Protein AF-A0A1H0DXJ5-F1 (afdb_monomer)

Secondary structure (DSSP, 8-state):
--GGGGEE--SSSS---EE-HHHHHHTTT-PPTT--HHHHHHHHHHHHHHHHHHTTTT-SS----TTTHHHHHHHHHHHHHHTTPPPP--S-SBSSSTTBHHHHHHHTT-TT-HHHHHHHHHHHHHHHHHHHHHHHHHHHHHHHHS---S----EEE---SSPPEEEEEETTTTEEEEEE-GGGSEEE-SPPPTTB-BHHHHHHHHHHHH-TT--HHHHHHHHHHHHHHT--SHHHHHHHHHHHGGGGSTTGGGSBPEEEEEEPP--GGGGS-S---S----SEEEEEE-B--------------------------------------PPPP----

Solvent-accessible surface area (backbone atoms only — not comparable to full-atom values): 20696 Å² total; per-residue (Å²): 94,63,72,68,76,50,35,51,80,70,86,74,90,87,73,76,70,41,66,38,60,69,59,46,60,48,36,49,80,43,57,59,92,97,51,46,51,65,35,50,37,53,31,47,51,50,51,54,50,49,38,62,55,39,58,90,75,71,73,69,84,65,63,68,51,61,78,48,38,47,49,52,54,48,21,42,38,40,29,28,50,74,69,74,42,80,60,71,79,70,94,42,54,26,52,60,62,97,49,3,43,62,46,52,36,55,77,64,78,26,77,90,35,71,64,53,50,42,53,53,51,42,68,46,45,40,70,52,51,54,54,50,50,53,51,50,50,53,51,51,49,54,62,63,70,51,61,84,88,67,83,77,64,71,46,44,25,27,32,47,78,61,80,59,42,72,44,75,77,32,79,90,75,68,39,71,44,62,81,39,51,56,87,33,37,43,78,49,60,75,80,74,51,92,65,30,43,26,34,48,56,53,21,51,52,40,16,70,77,78,37,72,90,55,55,72,66,59,20,37,51,53,47,50,56,54,47,59,61,28,54,91,45,72,68,55,47,51,51,51,54,61,56,54,55,47,45,76,43,92,71,21,39,71,37,57,28,80,40,48,40,31,51,53,88,79,73,80,81,75,76,82,60,101,78,72,93,82,84,83,86,68,61,57,40,71,65,46,70,44,57,54,80,69,76,81,76,76,79,84,80,79,80,82,83,86,79,84,87,89,85,85,86,89,82,90,81,93,78,82,84,81,79,84,76,83,81,82,84,76,88,75,85,80,86,82,135

pLDDT: mean 71.71, std 23.19, range [21.98, 97.44]

Sequence (337 aa):
MELTAFFSSGDGWAQPWVLDIELVESLRFGPPAGHTDLDVAIALTRLLHHDFVSYGTDDQGRHLDDESVPLVIKAHRAVLERLALKPPVWPFRTFDGPRGFGSYWRANDMSGSWKARRDCIEQILGPTRDALEDLQELEYERRFTKGPSGSFKNLIFAADGVKPEIVLRDAVNNEVEIVRHADTCLVFTDPLPPHGLTWRQMAAWWQKNHQPGADEKTAAEGLYRRLYRSLDSKPEQLLMITYCARYAEEGGFDLPALIPQVYLHYDPYTRKSGKQSGALYRQRMDFLLLARTAPASSSRSTEYSTTAGPTRPTSKGASRIPRFRGCTRRWSPRTVG

Mean predicted aligned error: 18.75 Å

Structure (mmCIF, N/CA/C/O backbone):
data_AF-A0A1H0DXJ5-F1
#
_entry.id   AF-A0A1H0DXJ5-F1
#
loop_
_atom_site.group_PDB
_atom_site.id
_atom_site.type_symbol
_atom_site.label_atom_id
_atom_site.label_alt_id
_atom_site.label_comp_id
_atom_site.label_asym_id
_atom_site.label_entity_id
_atom_site.label_seq_id
_atom_site.pdbx_PDB_ins_code
_atom_site.Cartn_x
_atom_site.Cartn_y
_atom_site.Cartn_z
_atom_site.occupancy
_atom_site.B_iso_or_equiv
_atom_site.auth_seq_id
_atom_site.auth_comp_id
_atom_site.auth_asym_id
_atom_site.auth_atom_id
_atom_site.pdbx_PDB_model_num
ATOM 1 N N . MET A 1 1 ? 0.612 -5.128 -11.772 1.00 52.53 1 MET A N 1
ATOM 2 C CA . MET A 1 1 ? 0.884 -6.159 -12.801 1.00 52.53 1 MET A CA 1
ATOM 3 C C . MET A 1 1 ? 2.299 -6.682 -12.580 1.00 52.53 1 MET A C 1
ATOM 5 O O . MET A 1 1 ? 3.194 -5.864 -12.400 1.00 52.53 1 MET A O 1
ATOM 9 N N . GLU A 1 2 ? 2.498 -8.000 -12.500 1.00 61.72 2 GLU A N 1
ATOM 10 C CA . GLU A 1 2 ? 3.844 -8.593 -12.369 1.00 61.72 2 GLU A CA 1
ATOM 11 C C . GLU A 1 2 ? 4.578 -8.553 -13.714 1.00 61.72 2 GLU A C 1
ATOM 13 O O . GLU A 1 2 ? 3.939 -8.662 -14.758 1.00 61.72 2 GLU A O 1
ATOM 18 N N . LEU A 1 3 ? 5.911 -8.424 -13.704 1.00 58.00 3 LEU A N 1
ATOM 19 C CA . LEU A 1 3 ? 6.719 -8.357 -14.936 1.00 58.00 3 LEU A CA 1
ATOM 20 C C . LEU A 1 3 ? 6.498 -9.574 -15.843 1.00 58.00 3 LEU A C 1
ATOM 22 O O . LEU A 1 3 ? 6.435 -9.428 -17.058 1.00 58.00 3 LEU A O 1
ATOM 26 N N . THR A 1 4 ? 6.299 -10.752 -15.250 1.00 62.59 4 THR A N 1
ATOM 27 C CA . THR A 1 4 ? 6.038 -12.013 -15.959 1.00 62.59 4 THR A CA 1
ATOM 28 C C . THR A 1 4 ? 4.752 -11.999 -16.784 1.00 62.59 4 THR A C 1
ATOM 30 O O . THR A 1 4 ? 4.611 -12.821 -17.680 1.00 62.59 4 THR A O 1
ATOM 33 N N . ALA A 1 5 ? 3.828 -11.067 -16.524 1.00 65.44 5 ALA A N 1
ATOM 34 C CA . ALA A 1 5 ? 2.571 -10.959 -17.257 1.00 65.44 5 ALA A CA 1
ATOM 35 C C . ALA A 1 5 ? 2.738 -10.407 -18.683 1.00 65.44 5 ALA A C 1
ATOM 37 O O . ALA A 1 5 ? 1.817 -10.548 -19.479 1.00 65.44 5 ALA A O 1
ATOM 38 N N . PHE A 1 6 ? 3.881 -9.793 -19.015 1.00 63.09 6 PHE A N 1
ATOM 39 C CA . PHE A 1 6 ? 4.192 -9.371 -20.388 1.00 63.09 6 PHE A CA 1
ATOM 40 C C . PHE A 1 6 ? 4.785 -10.482 -21.250 1.00 63.09 6 PHE A C 1
ATOM 42 O O . PHE A 1 6 ? 5.102 -10.238 -22.408 1.00 63.09 6 PHE A O 1
ATOM 49 N N . PHE A 1 7 ? 4.981 -11.675 -20.693 1.00 68.81 7 PHE A N 1
ATOM 50 C CA . PHE A 1 7 ? 5.704 -12.745 -21.357 1.00 68.81 7 PHE A CA 1
ATOM 51 C C . PHE A 1 7 ? 4.821 -13.978 -21.477 1.00 68.81 7 PHE A C 1
ATOM 53 O O . PHE A 1 7 ? 4.214 -14.423 -20.501 1.00 68.81 7 PHE A O 1
ATOM 60 N N . SER A 1 8 ? 4.783 -14.569 -22.666 1.00 62.44 8 SER A N 1
ATOM 61 C CA . SER A 1 8 ? 4.151 -15.870 -22.847 1.00 62.44 8 SER A CA 1
ATOM 62 C C . SER A 1 8 ? 5.103 -16.948 -22.325 1.00 62.44 8 SER A C 1
ATOM 64 O O . SER A 1 8 ? 6.253 -17.043 -22.759 1.00 62.44 8 SER A O 1
ATOM 66 N N . SER A 1 9 ? 4.645 -17.784 -21.387 1.00 51.44 9 SER A N 1
ATOM 67 C CA . SER A 1 9 ? 5.387 -18.995 -21.036 1.00 51.44 9 SER A CA 1
ATOM 68 C C . SER A 1 9 ? 5.225 -19.989 -22.181 1.00 51.44 9 SER A C 1
ATOM 70 O O . SER A 1 9 ? 4.179 -20.627 -22.282 1.00 51.44 9 SER A O 1
ATOM 72 N N . GLY A 1 10 ? 6.236 -20.113 -23.040 1.00 44.66 10 GLY A N 1
ATOM 73 C CA . GLY A 1 10 ? 6.318 -21.254 -23.947 1.00 44.66 10 GLY A CA 1
ATOM 74 C C . GLY A 1 10 ? 6.243 -22.542 -23.127 1.00 44.66 10 GLY A C 1
ATOM 75 O O . GLY A 1 10 ? 6.883 -22.654 -22.077 1.00 44.66 10 GLY A O 1
ATOM 76 N N . ASP A 1 11 ? 5.400 -23.472 -23.556 1.00 42.38 11 ASP A N 1
ATOM 77 C CA . ASP A 1 11 ? 5.072 -24.691 -22.826 1.00 42.38 11 ASP A CA 1
ATOM 78 C C . ASP A 1 11 ? 6.339 -25.451 -22.391 1.00 42.38 11 ASP A C 1
ATOM 80 O O . ASP A 1 11 ? 7.039 -26.036 -23.208 1.00 42.38 11 ASP A O 1
ATOM 84 N N . GLY A 1 12 ? 6.610 -25.468 -21.083 1.00 42.31 12 GLY A N 1
ATOM 85 C CA . GLY A 1 12 ? 7.484 -26.442 -20.427 1.00 42.31 12 GLY A CA 1
ATOM 86 C C . GLY A 1 12 ? 8.992 -26.328 -20.692 1.00 42.31 12 GLY A C 1
ATOM 87 O O . GLY A 1 12 ? 9.501 -26.767 -21.711 1.00 42.31 12 GLY A O 1
ATOM 88 N N . TRP A 1 13 ? 9.714 -25.903 -19.651 1.00 42.97 13 TRP A N 1
ATOM 89 C CA . TRP A 1 13 ? 11.122 -26.230 -19.383 1.00 42.97 13 TRP A CA 1
ATOM 90 C C . TRP A 1 13 ? 12.131 -25.878 -20.499 1.00 42.97 13 TRP A C 1
ATOM 92 O O . TRP A 1 13 ? 12.472 -26.708 -21.334 1.00 42.97 13 TRP A O 1
ATOM 102 N N . ALA A 1 14 ? 12.708 -24.672 -20.372 1.00 42.59 14 ALA A N 1
ATOM 103 C CA . ALA A 1 14 ? 13.957 -24.191 -20.993 1.00 42.59 14 ALA A CA 1
ATOM 104 C C . ALA A 1 14 ? 13.878 -23.269 -22.229 1.00 42.59 14 ALA A C 1
ATOM 106 O O . ALA A 1 14 ? 14.912 -23.039 -22.852 1.00 42.59 14 ALA A O 1
ATOM 107 N N . GLN A 1 15 ? 12.728 -22.666 -22.547 1.00 45.97 15 GLN A N 1
ATOM 108 C CA . GLN A 1 15 ? 12.688 -21.563 -23.524 1.00 45.97 15 GLN A CA 1
ATOM 109 C C . GLN A 1 15 ? 12.798 -20.188 -22.830 1.00 45.97 15 GLN A C 1
ATOM 111 O O . GLN A 1 15 ? 12.250 -20.027 -21.734 1.00 45.97 15 GLN A O 1
ATOM 116 N N . PRO A 1 16 ? 13.521 -19.213 -23.419 1.00 54.41 16 PRO A N 1
ATOM 117 C CA . PRO A 1 16 ? 13.629 -17.857 -22.884 1.00 54.41 16 PRO A CA 1
ATOM 118 C C . PRO A 1 16 ? 12.255 -17.173 -22.850 1.00 54.41 16 PRO A C 1
ATOM 120 O O . PRO A 1 16 ? 11.380 -17.480 -23.656 1.00 54.41 16 PRO A O 1
ATOM 123 N N . TRP A 1 17 ? 12.060 -16.259 -21.899 1.00 61.22 17 TRP A N 1
ATOM 124 C CA . TRP A 1 17 ? 10.847 -15.449 -21.792 1.00 61.22 17 TRP A CA 1
ATOM 125 C C . TRP A 1 17 ? 10.635 -14.671 -23.098 1.00 61.22 17 TRP A C 1
ATOM 127 O O . TRP A 1 17 ? 11.455 -13.823 -23.439 1.00 61.22 17 TRP A O 1
ATOM 137 N N . VAL A 1 18 ? 9.560 -14.969 -23.833 1.00 70.75 18 VAL A N 1
ATOM 138 C CA . VAL A 1 18 ? 9.222 -14.268 -25.081 1.00 70.75 18 VAL A CA 1
ATOM 139 C C . VAL A 1 18 ? 8.202 -13.186 -24.768 1.00 70.75 18 VAL A C 1
ATOM 141 O O . VAL A 1 18 ? 7.170 -13.470 -24.157 1.00 70.75 18 VAL A O 1
ATOM 144 N N . LEU A 1 19 ? 8.506 -11.946 -25.155 1.00 80.81 19 LEU A N 1
ATOM 145 C CA . LEU A 1 19 ? 7.601 -10.816 -24.973 1.00 80.81 19 LEU A CA 1
ATOM 146 C C . LEU A 1 19 ? 6.320 -11.035 -25.787 1.00 80.81 19 LEU A C 1
ATOM 148 O O . LEU A 1 19 ? 6.374 -11.293 -26.988 1.00 80.81 19 LEU A O 1
ATOM 152 N N . ASP A 1 20 ? 5.173 -10.881 -25.138 1.00 84.50 20 ASP A N 1
ATOM 153 C CA . ASP A 1 20 ? 3.869 -10.876 -25.786 1.00 84.50 20 ASP A CA 1
ATOM 154 C C . ASP A 1 20 ? 3.677 -9.535 -26.513 1.00 84.50 20 ASP A C 1
ATOM 156 O O . ASP A 1 20 ? 3.289 -8.516 -25.931 1.00 84.50 20 ASP A O 1
ATOM 160 N N . ILE A 1 21 ? 4.037 -9.525 -27.798 1.00 87.12 21 ILE A N 1
ATOM 161 C CA . ILE A 1 21 ? 3.978 -8.332 -28.647 1.00 87.12 21 ILE A CA 1
ATOM 162 C C . ILE A 1 21 ? 2.537 -7.833 -28.779 1.00 87.12 21 ILE A C 1
ATOM 164 O O . ILE A 1 21 ? 2.309 -6.626 -28.687 1.00 87.12 21 ILE A O 1
ATOM 168 N N . GLU A 1 22 ? 1.570 -8.738 -28.951 1.00 86.94 22 GLU A N 1
ATOM 169 C CA . GLU A 1 22 ? 0.159 -8.376 -29.113 1.00 86.94 22 GLU A CA 1
ATOM 170 C C . GLU A 1 22 ? -0.364 -7.659 -27.869 1.00 86.94 22 GLU A C 1
ATOM 172 O O . GLU A 1 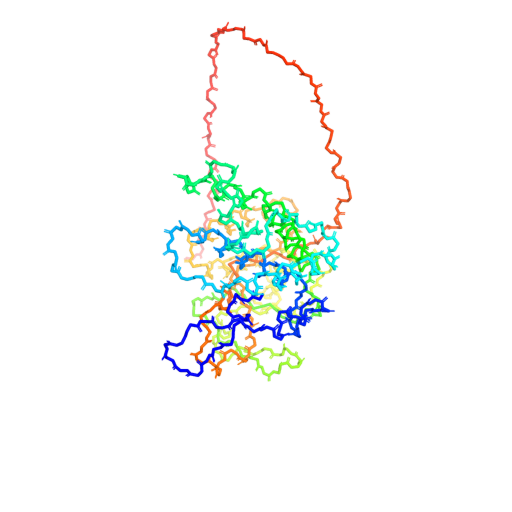22 ? -0.987 -6.597 -27.977 1.00 86.94 22 GLU A O 1
ATOM 177 N N . LEU A 1 23 ? -0.037 -8.183 -26.683 1.00 87.62 23 LEU A N 1
ATOM 178 C CA . LEU A 1 23 ? -0.348 -7.530 -25.420 1.00 87.62 23 LEU A CA 1
ATOM 179 C C . LEU A 1 23 ? 0.312 -6.151 -25.341 1.00 87.62 23 LEU A C 1
ATOM 181 O O . LEU A 1 23 ? -0.376 -5.166 -25.090 1.00 87.62 23 LEU A O 1
ATOM 185 N N . VAL A 1 24 ? 1.624 -6.036 -25.576 1.00 90.31 24 VAL A N 1
ATOM 186 C CA . VAL A 1 24 ? 2.336 -4.745 -25.487 1.00 90.31 24 VAL A CA 1
ATOM 187 C C . VAL A 1 24 ? 1.750 -3.705 -26.444 1.00 90.31 24 VAL A C 1
ATOM 189 O O . VAL A 1 24 ? 1.602 -2.535 -26.076 1.00 90.31 24 VAL A O 1
ATOM 192 N N . G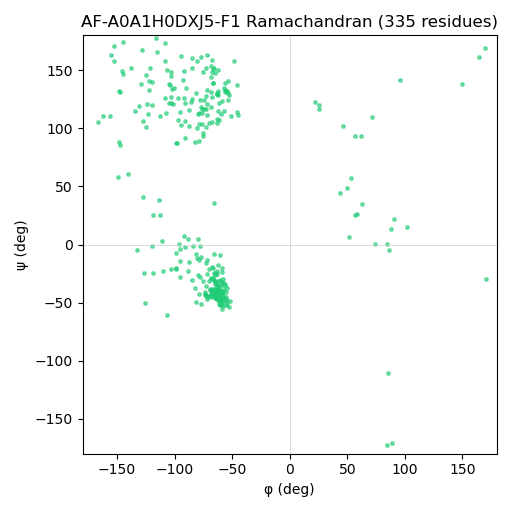LU A 1 25 ? 1.374 -4.107 -27.655 1.00 90.62 25 GLU A N 1
ATOM 193 C CA . GLU A 1 25 ? 0.704 -3.219 -28.598 1.00 90.62 25 GLU A CA 1
ATOM 194 C C . GLU A 1 25 ? -0.700 -2.823 -28.128 1.00 90.62 25 GLU A C 1
ATOM 196 O O . GLU A 1 25 ? -1.070 -1.650 -28.259 1.00 90.62 25 GLU A O 1
ATOM 201 N N . SER A 1 26 ? -1.454 -3.738 -27.510 1.00 91.62 26 SER A N 1
ATOM 202 C CA . SER A 1 26 ? -2.786 -3.441 -26.975 1.00 91.62 26 SER A CA 1
ATOM 203 C C . SER A 1 26 ? -2.746 -2.424 -25.828 1.00 91.62 26 SER A C 1
ATOM 205 O O . SER A 1 26 ? -3.647 -1.588 -25.723 1.00 91.62 26 SER A O 1
ATOM 207 N N . LEU A 1 27 ? -1.678 -2.409 -25.013 1.00 93.06 27 LEU A N 1
ATOM 208 C CA . LEU A 1 27 ? -1.492 -1.448 -23.906 1.00 93.06 27 LEU A CA 1
ATOM 209 C C . LEU A 1 27 ? -1.500 0.015 -24.362 1.00 93.06 27 LEU A C 1
ATOM 211 O O . LEU A 1 27 ? -1.739 0.929 -23.566 1.00 93.06 27 LEU A O 1
ATOM 215 N N . ARG A 1 28 ? -1.250 0.271 -25.649 1.00 91.94 28 ARG A N 1
ATOM 216 C CA . ARG A 1 28 ? -1.334 1.618 -26.229 1.00 91.94 28 ARG A CA 1
ATOM 217 C C . ARG A 1 28 ? -2.758 2.166 -26.223 1.00 91.94 28 ARG A C 1
ATOM 219 O O . ARG A 1 28 ? -2.922 3.382 -26.199 1.00 91.94 28 ARG A O 1
ATOM 226 N N . PHE A 1 29 ? -3.759 1.291 -26.205 1.00 92.19 29 PHE A N 1
ATOM 227 C CA . PHE A 1 29 ? -5.173 1.653 -26.282 1.00 92.19 29 PHE A CA 1
ATOM 228 C C . PHE A 1 29 ? -5.893 1.572 -24.933 1.00 92.19 29 PHE A C 1
ATOM 230 O O . PHE A 1 29 ? -6.904 2.242 -24.748 1.00 92.19 29 PHE A O 1
ATOM 237 N N . GLY A 1 30 ? -5.360 0.814 -23.975 1.00 88.81 30 GLY A N 1
ATOM 238 C CA . GLY A 1 30 ? -5.895 0.747 -22.619 1.00 88.81 30 GLY A CA 1
ATOM 239 C C . GLY A 1 30 ? -5.257 -0.372 -21.798 1.00 88.81 30 GLY A C 1
ATOM 240 O O . GLY A 1 30 ? -4.529 -1.198 -22.354 1.00 88.81 30 GLY A O 1
ATOM 241 N N . PRO A 1 31 ? -5.497 -0.405 -20.479 1.00 88.06 31 PRO A N 1
ATOM 242 C CA . PRO A 1 31 ? -5.006 -1.480 -19.634 1.00 88.06 31 PRO A CA 1
ATOM 243 C C . PRO A 1 31 ? -5.803 -2.777 -19.877 1.00 88.06 31 PRO A C 1
ATOM 245 O O . PRO A 1 31 ? -6.984 -2.724 -20.238 1.00 88.06 31 PRO A O 1
ATOM 248 N N . PRO A 1 32 ? -5.188 -3.953 -19.665 1.00 85.06 32 PRO A N 1
ATOM 249 C CA . PRO A 1 32 ? -5.893 -5.224 -19.740 1.00 85.06 32 PRO A CA 1
ATOM 250 C C . PRO A 1 32 ? -6.911 -5.348 -18.597 1.00 85.06 32 PRO A C 1
ATOM 252 O O . PRO A 1 32 ? -6.802 -4.689 -17.559 1.00 85.06 32 PRO A O 1
ATOM 255 N N . ALA A 1 33 ? -7.909 -6.215 -18.778 1.00 80.25 33 ALA A N 1
ATOM 256 C CA . ALA A 1 33 ? -8.956 -6.423 -17.782 1.00 80.25 33 ALA A CA 1
ATOM 257 C C . ALA A 1 33 ? -8.364 -6.806 -16.412 1.00 80.25 33 ALA A C 1
ATOM 259 O O . ALA A 1 33 ? -7.516 -7.689 -16.314 1.00 80.25 33 ALA A O 1
ATOM 260 N N . GLY A 1 34 ? -8.827 -6.138 -15.352 1.00 80.31 34 GLY A N 1
ATOM 261 C CA . GLY A 1 34 ? -8.342 -6.362 -13.985 1.00 80.31 34 GLY A CA 1
ATOM 262 C C . GLY A 1 34 ? -7.074 -5.588 -13.607 1.00 80.31 34 GLY A C 1
ATOM 263 O O . GLY A 1 34 ? -6.633 -5.702 -12.465 1.00 80.31 34 GLY A O 1
ATOM 264 N N . HIS A 1 35 ? -6.520 -4.773 -14.509 1.00 82.88 35 HIS A N 1
ATOM 265 C CA . HIS A 1 35 ? -5.375 -3.905 -14.237 1.00 82.88 35 HIS A CA 1
ATOM 266 C C . HIS A 1 35 ? -5.699 -2.433 -14.489 1.00 82.88 35 HIS A C 1
ATOM 268 O O . HIS A 1 35 ? -6.553 -2.094 -15.308 1.00 82.88 35 HIS A O 1
ATOM 274 N N . THR A 1 36 ? -5.011 -1.547 -13.770 1.00 88.00 36 THR A N 1
ATOM 275 C CA . THR A 1 36 ? -5.094 -0.097 -13.990 1.00 88.00 36 THR A CA 1
ATOM 276 C C . THR A 1 36 ? -3.973 0.383 -14.911 1.00 88.00 36 THR A C 1
ATOM 278 O O . THR A 1 36 ? -2.950 -0.283 -15.076 1.00 88.00 36 THR A O 1
ATOM 281 N N . ASP A 1 37 ? -4.124 1.579 -15.484 1.00 89.25 37 ASP A N 1
ATOM 282 C CA . ASP A 1 37 ? -3.021 2.236 -16.195 1.00 89.25 37 ASP A CA 1
ATOM 283 C C . ASP A 1 37 ? -1.795 2.440 -15.288 1.00 89.25 37 ASP A C 1
ATOM 285 O O . ASP A 1 37 ? -0.664 2.320 -15.753 1.00 89.25 37 ASP A O 1
ATOM 289 N N . LEU A 1 38 ? -2.000 2.667 -13.984 1.00 88.62 38 LEU A N 1
ATOM 290 C CA . LEU A 1 38 ? -0.918 2.786 -13.004 1.00 88.62 38 LEU A CA 1
ATOM 291 C C . LEU A 1 38 ? -0.138 1.471 -12.856 1.00 88.62 38 LEU A C 1
ATOM 293 O O . LEU A 1 38 ? 1.092 1.475 -12.919 1.00 88.62 38 LEU A O 1
ATOM 297 N N . ASP A 1 39 ? -0.841 0.341 -12.733 1.00 85.25 39 ASP A N 1
ATOM 298 C CA . ASP A 1 39 ? -0.222 -0.988 -12.662 1.00 85.25 39 ASP A CA 1
ATOM 299 C C . ASP A 1 39 ? 0.645 -1.281 -13.890 1.00 85.25 39 ASP A C 1
ATOM 301 O O . ASP A 1 39 ? 1.747 -1.823 -13.769 1.00 85.25 39 ASP A O 1
ATOM 305 N N . VAL A 1 40 ? 0.127 -0.937 -15.071 1.00 90.81 40 VAL A N 1
ATOM 306 C CA . VAL A 1 40 ? 0.808 -1.131 -16.353 1.00 90.81 40 VAL A CA 1
ATOM 307 C C . VAL A 1 40 ? 2.021 -0.205 -16.462 1.00 90.81 40 VAL A C 1
ATOM 309 O O . VAL A 1 40 ? 3.101 -0.655 -16.843 1.00 90.81 40 VAL A O 1
ATOM 312 N N . ALA A 1 41 ? 1.884 1.072 -16.091 1.00 92.75 41 ALA A N 1
ATOM 313 C CA . ALA A 1 41 ? 2.970 2.047 -16.146 1.00 92.75 41 ALA A CA 1
ATOM 314 C C . ALA A 1 41 ? 4.144 1.652 -15.244 1.00 92.75 41 ALA A C 1
ATOM 316 O O . ALA A 1 41 ? 5.296 1.717 -15.679 1.00 92.75 41 ALA A O 1
ATOM 317 N N . ILE A 1 42 ? 3.869 1.196 -14.017 1.00 85.50 42 ILE A N 1
ATOM 318 C CA . ILE A 1 42 ? 4.894 0.705 -13.086 1.00 85.50 42 ILE A CA 1
ATOM 319 C C . ILE A 1 42 ? 5.629 -0.492 -13.691 1.00 85.50 42 ILE A C 1
ATOM 321 O O . ILE A 1 42 ? 6.861 -0.532 -13.686 1.00 85.50 42 ILE A O 1
ATOM 325 N N . ALA A 1 43 ? 4.890 -1.454 -14.244 1.00 86.38 43 ALA A N 1
ATOM 326 C CA . ALA A 1 43 ? 5.474 -2.668 -14.797 1.00 86.38 43 ALA A CA 1
ATOM 327 C C . ALA A 1 43 ? 6.341 -2.377 -16.040 1.00 86.38 43 ALA A C 1
ATOM 329 O O . ALA A 1 43 ? 7.479 -2.841 -16.110 1.00 86.38 43 ALA A O 1
ATOM 330 N N . LEU A 1 44 ? 5.872 -1.535 -16.968 1.00 92.88 44 LEU A N 1
ATOM 331 C CA . LEU A 1 44 ? 6.650 -1.110 -18.141 1.00 92.88 44 LEU A CA 1
ATOM 332 C C . LEU A 1 44 ? 7.887 -0.281 -17.754 1.00 92.88 44 LEU A C 1
ATOM 334 O O . LEU A 1 44 ? 8.952 -0.450 -18.346 1.00 92.88 44 LEU A O 1
ATOM 338 N N . THR A 1 45 ? 7.773 0.587 -16.741 1.00 92.31 45 THR A N 1
ATOM 339 C CA . THR A 1 45 ? 8.906 1.379 -16.226 1.00 92.31 45 THR A CA 1
ATOM 340 C C . THR A 1 45 ? 9.991 0.472 -15.653 1.00 92.31 45 THR A C 1
ATOM 342 O O . THR A 1 45 ? 11.170 0.669 -15.939 1.00 92.31 45 THR A O 1
ATOM 345 N N . ARG A 1 46 ? 9.600 -0.550 -14.879 1.00 88.06 46 ARG A N 1
ATOM 346 C CA . ARG A 1 46 ? 10.523 -1.544 -14.313 1.00 88.06 46 ARG A CA 1
ATOM 347 C C . ARG A 1 46 ? 11.197 -2.384 -15.390 1.00 88.06 46 ARG A C 1
ATOM 349 O O . ARG A 1 46 ? 12.395 -2.609 -15.285 1.00 88.06 46 ARG A O 1
ATOM 356 N N . LEU A 1 47 ? 10.451 -2.803 -16.412 1.00 89.31 47 LEU A N 1
ATOM 357 C CA . LEU A 1 47 ? 10.985 -3.579 -17.531 1.00 89.31 47 LEU A CA 1
ATOM 358 C C . LEU A 1 47 ? 12.063 -2.794 -18.290 1.00 89.31 47 LEU A C 1
ATOM 360 O O . LEU A 1 47 ? 13.180 -3.274 -18.447 1.00 89.31 47 LEU A O 1
ATOM 364 N N . LEU A 1 48 ? 11.754 -1.555 -18.689 1.00 91.62 48 LEU A N 1
ATOM 365 C CA . LEU A 1 48 ? 12.710 -0.684 -19.379 1.00 91.62 48 LEU A CA 1
ATOM 366 C C . LEU A 1 48 ? 13.935 -0.386 -18.507 1.00 91.62 48 LEU A C 1
ATOM 368 O O . LEU A 1 48 ? 15.060 -0.431 -18.996 1.00 91.62 48 LEU A O 1
ATOM 372 N N . HIS A 1 49 ? 13.730 -0.089 -17.221 1.00 89.75 49 HIS A N 1
ATOM 373 C CA . HIS A 1 49 ? 14.830 0.163 -16.290 1.00 89.75 49 HIS A CA 1
ATOM 374 C C . HIS A 1 49 ? 15.751 -1.048 -16.165 1.00 89.75 49 HIS A C 1
ATOM 376 O O . HIS A 1 49 ? 16.956 -0.911 -16.364 1.00 89.75 49 HIS A O 1
ATOM 382 N N . HIS A 1 50 ? 15.180 -2.221 -15.885 1.00 86.88 50 HIS A N 1
ATOM 383 C CA . HIS A 1 50 ? 15.927 -3.455 -15.691 1.00 86.88 50 HIS A CA 1
ATOM 384 C C . HIS A 1 50 ? 16.772 -3.789 -16.918 1.00 86.88 50 HIS A C 1
ATOM 386 O O . HIS A 1 50 ? 17.985 -3.919 -16.797 1.00 86.88 50 HIS A O 1
ATOM 392 N N . ASP A 1 51 ? 16.163 -3.833 -18.100 1.00 89.06 51 ASP A N 1
ATOM 393 C CA . ASP A 1 51 ? 16.846 -4.277 -19.310 1.00 89.06 51 ASP A CA 1
ATOM 394 C C . ASP A 1 51 ? 17.929 -3.296 -19.786 1.00 89.06 51 ASP A C 1
ATOM 396 O O . ASP A 1 51 ? 19.014 -3.723 -20.186 1.00 89.06 51 ASP A O 1
ATOM 400 N N . PHE A 1 52 ? 17.696 -1.978 -19.699 1.00 89.81 52 PHE A N 1
ATOM 401 C CA . PHE A 1 52 ? 18.738 -0.996 -20.027 1.00 89.81 52 PHE A CA 1
ATOM 402 C C . PHE A 1 52 ? 19.865 -0.963 -18.995 1.00 89.81 52 PHE A C 1
ATOM 404 O O . PHE A 1 52 ? 21.009 -0.691 -19.357 1.00 89.81 52 PHE A O 1
ATOM 411 N N . VAL A 1 53 ? 19.574 -1.245 -17.724 1.00 86.19 53 VAL A N 1
ATOM 412 C CA . VAL A 1 53 ? 20.610 -1.403 -16.703 1.00 86.19 53 VAL A CA 1
ATOM 413 C C . VAL A 1 53 ? 21.380 -2.705 -16.936 1.00 86.19 53 VAL A C 1
ATOM 415 O O . VAL A 1 53 ? 22.598 -2.676 -16.919 1.00 86.19 53 VAL A O 1
ATOM 418 N N . SER A 1 54 ? 20.744 -3.835 -17.224 1.00 83.00 54 SER A N 1
ATOM 419 C CA . SER A 1 54 ? 21.455 -5.100 -17.475 1.00 83.00 54 SER A CA 1
ATOM 420 C C . SER A 1 54 ? 22.302 -5.081 -18.755 1.00 83.00 54 SER A C 1
ATOM 422 O O . SER A 1 54 ? 23.354 -5.729 -18.824 1.00 83.00 54 SER A O 1
ATOM 424 N N . TYR A 1 55 ? 21.909 -4.289 -19.759 1.00 84.56 55 TYR A N 1
ATOM 425 C CA . TYR A 1 55 ? 22.645 -4.163 -21.014 1.00 84.56 55 TYR A CA 1
ATOM 426 C C . TYR A 1 55 ? 24.092 -3.660 -20.804 1.00 84.56 55 TYR A C 1
ATOM 428 O O . TYR A 1 55 ? 24.356 -2.517 -20.420 1.00 84.56 55 TYR A O 1
ATOM 436 N N . GLY A 1 56 ? 25.057 -4.546 -21.084 1.00 67.75 56 GLY A N 1
ATOM 437 C CA . GLY A 1 56 ? 26.499 -4.295 -20.984 1.00 67.75 56 GLY A CA 1
ATOM 438 C C . GLY A 1 56 ? 27.141 -4.569 -19.618 1.00 67.75 56 GLY A C 1
ATOM 439 O O . GLY A 1 56 ? 28.270 -4.111 -19.405 1.00 67.75 56 GLY A O 1
ATOM 440 N N . THR A 1 57 ? 26.462 -5.261 -18.696 1.00 67.69 57 THR A N 1
ATOM 441 C CA . THR A 1 57 ? 27.015 -5.565 -17.358 1.00 67.69 57 THR A CA 1
ATOM 442 C C . THR A 1 57 ? 27.006 -7.037 -17.004 1.00 67.69 57 THR A C 1
ATOM 444 O O . THR A 1 57 ? 28.049 -7.551 -16.609 1.00 67.69 57 THR A O 1
ATOM 447 N N . ASP A 1 58 ? 25.874 -7.716 -17.155 1.00 65.69 58 ASP A N 1
ATOM 448 C CA . ASP A 1 58 ? 25.780 -9.166 -16.971 1.00 65.69 58 ASP A CA 1
ATOM 449 C C . ASP A 1 58 ? 25.329 -9.886 -18.245 1.00 65.69 58 ASP A C 1
ATOM 451 O O . ASP A 1 58 ? 25.673 -11.049 -18.411 1.00 65.69 58 ASP A O 1
ATOM 455 N N . ASP A 1 59 ? 24.622 -9.214 -19.160 1.00 60.97 59 ASP A N 1
ATOM 456 C CA . ASP A 1 59 ? 24.027 -9.782 -20.388 1.00 60.97 59 ASP A CA 1
ATOM 457 C C . ASP A 1 59 ? 23.156 -11.039 -20.151 1.00 60.97 59 ASP A C 1
ATOM 459 O O . ASP A 1 59 ? 22.676 -11.678 -21.084 1.00 60.97 59 ASP A O 1
ATOM 463 N N . GLN A 1 60 ? 22.922 -11.384 -18.883 1.00 59.44 60 GLN A N 1
ATOM 464 C CA . GLN A 1 60 ? 22.110 -12.492 -18.415 1.00 59.44 60 GLN A CA 1
ATOM 465 C C . GLN A 1 60 ? 20.783 -11.908 -17.935 1.00 59.44 60 GLN A C 1
ATOM 467 O O . GLN A 1 60 ? 20.758 -11.078 -17.032 1.00 59.44 60 GLN A O 1
ATOM 472 N N . GLY A 1 61 ? 19.673 -12.355 -18.524 1.00 62.59 61 GLY A N 1
ATOM 473 C CA . GLY A 1 61 ? 18.336 -11.938 -18.091 1.00 62.59 61 GLY A CA 1
ATOM 474 C C . GLY A 1 61 ? 17.773 -10.700 -18.789 1.00 62.59 61 GLY A C 1
ATOM 475 O O . GLY A 1 61 ? 16.861 -10.086 -18.249 1.00 62.59 61 GLY A O 1
ATOM 476 N N . ARG A 1 62 ? 18.265 -10.344 -19.986 1.00 73.94 62 ARG A N 1
ATOM 477 C CA . ARG A 1 62 ? 17.531 -9.422 -20.869 1.00 73.94 62 ARG A CA 1
ATOM 478 C C . ARG A 1 62 ? 16.240 -10.076 -21.350 1.00 73.94 62 ARG A C 1
ATOM 480 O O . ARG A 1 62 ? 16.234 -11.255 -21.704 1.00 73.94 62 ARG A O 1
ATOM 487 N N . HIS A 1 63 ? 15.177 -9.288 -21.385 1.00 80.62 63 HIS A N 1
ATOM 488 C CA . HIS A 1 63 ? 13.855 -9.710 -21.828 1.00 80.62 63 HIS A CA 1
ATOM 489 C C . HIS A 1 63 ? 13.459 -9.080 -23.169 1.00 80.62 63 HIS A C 1
ATOM 491 O O . HIS A 1 63 ? 12.592 -9.601 -23.866 1.00 80.62 63 HIS A O 1
ATOM 497 N N . LEU A 1 64 ? 14.072 -7.949 -23.509 1.00 87.50 64 LEU A N 1
ATOM 498 C CA . LEU A 1 64 ? 13.842 -7.177 -24.714 1.00 87.50 64 LEU A CA 1
ATOM 499 C C . LEU A 1 64 ? 15.009 -7.330 -25.689 1.00 87.50 64 LEU A C 1
ATOM 501 O O . LEU A 1 64 ? 16.178 -7.445 -25.315 1.00 87.50 64 LEU A O 1
ATOM 505 N N . ASP A 1 65 ? 14.666 -7.228 -26.961 1.00 88.69 65 ASP A N 1
ATOM 506 C CA . ASP A 1 65 ? 15.568 -7.113 -28.098 1.00 88.69 65 ASP A CA 1
ATOM 507 C C . ASP A 1 65 ? 15.387 -5.754 -28.803 1.00 88.69 65 ASP A C 1
ATOM 509 O O . ASP A 1 65 ? 14.548 -4.925 -28.434 1.00 88.69 65 ASP A O 1
ATOM 513 N N . ASP A 1 66 ? 16.195 -5.497 -29.832 1.00 90.00 66 ASP A N 1
ATOM 514 C CA . ASP A 1 66 ? 16.150 -4.235 -30.577 1.00 90.00 66 ASP A CA 1
ATOM 515 C C . ASP A 1 66 ? 14.816 -3.992 -31.308 1.00 90.00 66 ASP A C 1
ATOM 517 O O . ASP A 1 66 ? 14.482 -2.838 -31.592 1.00 90.00 66 ASP A O 1
ATOM 521 N N . GLU A 1 67 ? 14.041 -5.039 -31.602 1.00 89.69 67 GLU A N 1
ATOM 522 C CA . GLU A 1 67 ? 12.739 -4.921 -32.268 1.00 89.69 67 GLU A CA 1
ATOM 523 C C . GLU A 1 67 ? 11.623 -4.565 -31.277 1.00 89.69 67 GLU A C 1
ATOM 525 O O . GLU A 1 67 ? 10.747 -3.747 -31.576 1.00 89.69 67 GLU A O 1
ATOM 530 N N . SER A 1 68 ? 11.691 -5.117 -30.066 1.00 90.94 68 SER A N 1
ATOM 531 C CA . SER A 1 68 ? 10.690 -4.947 -29.014 1.00 90.94 68 SER A CA 1
ATOM 532 C C . SER A 1 68 ? 10.876 -3.680 -28.175 1.00 90.94 68 SER A C 1
ATOM 534 O O . SER A 1 68 ? 9.876 -3.080 -27.768 1.00 90.94 68 SER A O 1
ATOM 536 N N . VAL A 1 69 ? 12.105 -3.184 -27.971 1.00 93.50 69 VAL A N 1
ATOM 537 C CA . VAL A 1 69 ? 12.352 -1.923 -27.233 1.00 93.50 69 VAL A CA 1
ATOM 538 C C . VAL A 1 69 ? 11.515 -0.746 -27.770 1.00 93.50 69 VAL A C 1
ATOM 540 O O . VAL A 1 69 ? 10.849 -0.073 -26.972 1.00 93.50 69 VAL A O 1
ATOM 543 N N . PRO A 1 70 ? 11.466 -0.471 -29.092 1.00 94.62 70 PRO A N 1
ATOM 544 C CA . PRO A 1 70 ? 10.619 0.587 -29.633 1.00 94.62 70 PRO A CA 1
ATOM 545 C C . PRO A 1 70 ? 9.130 0.419 -29.312 1.00 94.62 70 PRO A C 1
ATOM 547 O O . PRO A 1 70 ? 8.432 1.426 -29.167 1.00 94.62 70 PRO A O 1
ATOM 550 N N . LEU A 1 71 ? 8.631 -0.817 -29.235 1.00 94.94 71 LEU A N 1
ATOM 551 C CA . LEU A 1 71 ? 7.229 -1.113 -28.933 1.00 94.94 71 LEU A CA 1
ATOM 552 C C . LEU A 1 71 ? 6.927 -0.820 -27.465 1.00 94.94 71 LEU A C 1
ATOM 554 O O . LEU A 1 71 ? 5.987 -0.079 -27.172 1.00 94.94 71 LEU A O 1
ATOM 558 N N . VAL A 1 72 ? 7.788 -1.285 -26.559 1.00 95.00 72 VAL A N 1
ATOM 559 C CA . VAL A 1 72 ? 7.667 -1.037 -25.117 1.00 95.00 72 VAL A CA 1
ATOM 560 C C . VAL A 1 72 ? 7.768 0.458 -24.805 1.00 95.00 72 VAL A C 1
ATOM 562 O O . VAL A 1 72 ? 6.943 0.978 -24.058 1.00 95.00 72 VAL A O 1
ATOM 565 N N . ILE A 1 73 ? 8.691 1.198 -25.436 1.00 95.94 73 ILE A N 1
ATOM 566 C CA . ILE A 1 73 ? 8.791 2.663 -25.276 1.00 95.94 73 ILE A CA 1
ATOM 567 C C . ILE A 1 73 ? 7.506 3.370 -25.744 1.00 95.94 73 ILE A C 1
ATOM 569 O O . ILE A 1 73 ? 7.066 4.340 -25.120 1.00 95.94 73 ILE A O 1
ATOM 573 N N . LYS A 1 74 ? 6.888 2.915 -26.844 1.00 96.56 74 LYS A N 1
ATOM 574 C CA . LYS A 1 74 ? 5.620 3.481 -27.342 1.00 96.56 74 LYS A CA 1
ATOM 575 C C . LYS A 1 74 ? 4.455 3.177 -26.400 1.00 96.56 74 LYS A C 1
ATOM 577 O O . LYS A 1 74 ? 3.654 4.075 -26.145 1.00 96.56 74 LYS A O 1
ATOM 582 N N . ALA A 1 75 ? 4.362 1.947 -25.896 1.00 96.25 75 ALA A N 1
ATOM 583 C CA . ALA A 1 75 ? 3.349 1.545 -24.925 1.00 96.25 75 ALA A CA 1
ATOM 584 C C . ALA A 1 75 ? 3.492 2.336 -23.621 1.00 96.25 75 ALA A C 1
ATOM 586 O O . ALA A 1 75 ? 2.528 2.943 -23.162 1.00 96.25 75 ALA A O 1
ATOM 587 N N . HIS A 1 76 ? 4.714 2.427 -23.090 1.00 97.19 76 HIS A N 1
ATOM 588 C CA . HIS A 1 76 ? 5.037 3.186 -21.882 1.00 97.19 76 HIS A CA 1
ATOM 589 C C . HIS A 1 76 ? 4.625 4.652 -22.004 1.00 97.19 76 HIS A C 1
ATOM 591 O O . HIS A 1 76 ? 3.910 5.162 -21.146 1.00 97.19 76 HIS A O 1
ATOM 597 N N . ARG A 1 77 ? 4.976 5.304 -23.120 1.00 97.44 77 ARG A N 1
ATOM 598 C CA . ARG A 1 77 ? 4.530 6.671 -23.418 1.00 97.44 77 ARG A CA 1
ATOM 599 C C . ARG A 1 77 ? 3.007 6.798 -23.392 1.00 97.44 77 ARG A C 1
ATOM 601 O O . ARG A 1 77 ? 2.501 7.686 -22.718 1.00 97.44 77 ARG A O 1
ATOM 608 N N . ALA A 1 78 ? 2.299 5.935 -24.121 1.00 96.88 78 ALA A N 1
ATOM 609 C CA . ALA A 1 78 ? 0.845 6.010 -24.229 1.00 96.88 78 ALA A CA 1
ATOM 610 C C . ALA A 1 78 ? 0.161 5.849 -22.862 1.00 96.88 78 ALA A C 1
ATOM 612 O O . ALA A 1 78 ? -0.777 6.578 -22.553 1.00 96.88 78 ALA A O 1
ATOM 613 N N . VAL A 1 79 ? 0.655 4.932 -22.024 1.00 96.56 79 VAL A N 1
ATOM 614 C CA . VAL A 1 79 ? 0.118 4.705 -20.674 1.00 96.56 79 VAL A CA 1
ATOM 615 C C . VAL A 1 79 ? 0.380 5.917 -19.771 1.00 96.56 79 VAL A C 1
ATOM 617 O O . VAL A 1 79 ? -0.530 6.373 -19.085 1.00 96.56 79 VAL A O 1
ATOM 620 N N . LEU A 1 80 ? 1.588 6.492 -19.802 1.00 97.19 80 LEU A N 1
ATOM 621 C CA . LEU A 1 80 ? 1.908 7.691 -19.017 1.00 97.19 80 LEU A CA 1
ATOM 622 C C . LEU A 1 80 ? 1.060 8.902 -19.420 1.00 97.19 80 LEU A C 1
ATOM 624 O O . LEU A 1 80 ? 0.583 9.625 -18.550 1.00 97.19 80 LEU A O 1
ATOM 628 N N . GLU A 1 81 ? 0.821 9.099 -20.718 1.00 96.50 81 GLU A N 1
ATOM 629 C CA . GLU A 1 81 ? -0.041 10.179 -21.213 1.00 96.50 81 GLU A CA 1
ATOM 630 C C . GLU A 1 81 ? -1.488 10.019 -20.719 1.00 96.50 81 GLU A C 1
ATOM 632 O O . GLU A 1 81 ? -2.107 11.007 -20.321 1.00 96.50 81 GLU A O 1
ATOM 637 N N . ARG A 1 82 ? -2.013 8.785 -20.653 1.00 95.06 82 ARG A N 1
ATOM 638 C CA . ARG A 1 82 ? -3.338 8.508 -20.062 1.00 95.06 82 ARG A CA 1
ATOM 639 C C . ARG A 1 82 ? -3.396 8.793 -18.561 1.00 95.06 82 ARG A C 1
ATOM 641 O O . ARG A 1 82 ? -4.439 9.211 -18.068 1.00 95.06 82 ARG A O 1
ATOM 648 N N . LEU A 1 83 ? -2.279 8.631 -17.851 1.00 93.38 83 LEU A N 1
ATOM 649 C CA . LEU A 1 83 ? -2.129 9.027 -16.446 1.00 93.38 83 LEU A CA 1
ATOM 650 C C . LEU A 1 83 ? -1.877 10.535 -16.261 1.00 93.38 83 LEU A C 1
ATOM 652 O O . LEU A 1 83 ? -1.636 10.974 -15.139 1.00 93.38 83 LEU A O 1
ATOM 656 N N . ALA A 1 84 ? -1.913 11.329 -17.339 1.00 95.25 84 ALA A N 1
ATOM 657 C CA . ALA A 1 84 ? -1.547 12.747 -17.349 1.00 95.25 84 ALA A CA 1
ATOM 658 C C . ALA A 1 84 ? -0.115 13.024 -16.838 1.00 95.25 84 ALA A C 1
ATOM 660 O O . ALA A 1 84 ? 0.190 14.126 -16.379 1.00 95.25 84 ALA A O 1
ATOM 661 N N . LEU A 1 85 ? 0.779 12.037 -16.946 1.00 93.81 85 LEU A N 1
ATOM 662 C CA . LEU A 1 85 ? 2.198 12.166 -16.634 1.00 93.81 85 LEU A CA 1
ATOM 663 C C . LEU A 1 85 ? 2.990 12.555 -17.882 1.00 93.81 85 LEU A C 1
ATOM 665 O O . LEU A 1 85 ? 2.661 12.171 -19.004 1.00 93.81 85 LEU A O 1
ATOM 669 N N . LYS A 1 86 ? 4.084 13.297 -17.686 1.00 95.12 86 LYS A N 1
ATOM 670 C CA . LYS A 1 86 ? 5.008 13.655 -18.768 1.00 95.12 86 LYS A CA 1
ATOM 671 C C . LYS A 1 86 ? 5.898 12.450 -19.113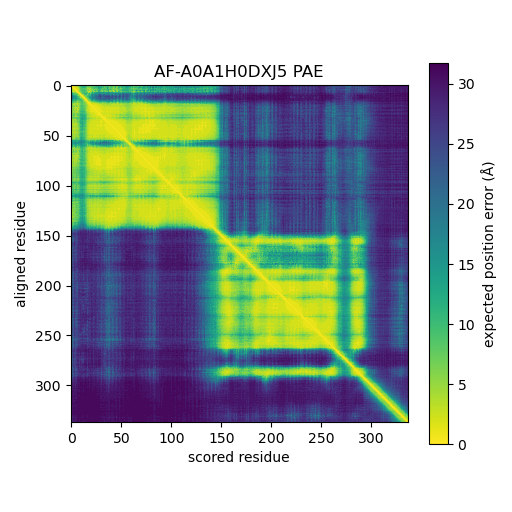 1.00 95.12 86 LYS A C 1
ATOM 673 O O . LYS A 1 86 ? 6.693 12.050 -18.263 1.00 95.12 86 LYS A O 1
ATOM 678 N N . PRO A 1 87 ? 5.848 11.908 -20.345 1.00 95.12 87 PRO A N 1
ATOM 679 C CA . PRO A 1 87 ? 6.689 10.776 -20.720 1.00 95.12 87 PRO A CA 1
ATOM 680 C C . PRO A 1 87 ? 8.180 11.136 -20.771 1.00 95.12 87 PRO A C 1
ATOM 682 O O . PRO A 1 87 ? 8.526 12.257 -21.171 1.00 95.12 87 PRO A O 1
ATOM 685 N N . PRO A 1 88 ? 9.078 10.186 -20.459 1.00 94.06 88 PRO A N 1
ATOM 686 C CA . PRO A 1 88 ? 10.513 10.394 -20.583 1.00 94.06 88 PRO A CA 1
ATOM 687 C C . PRO A 1 88 ? 10.934 10.602 -22.044 1.00 94.06 88 PRO A C 1
ATOM 689 O O . PRO A 1 88 ? 10.356 10.051 -22.993 1.00 94.06 88 PRO A O 1
ATOM 692 N N . VAL A 1 89 ? 11.976 11.413 -22.232 1.00 93.69 89 VAL A N 1
ATOM 693 C CA . VAL A 1 89 ? 12.592 11.649 -23.540 1.00 93.69 89 VAL A CA 1
ATOM 694 C C . VAL A 1 89 ? 13.777 10.708 -23.693 1.00 93.69 89 VAL A C 1
ATOM 696 O O . VAL A 1 89 ? 14.777 10.834 -22.994 1.00 93.69 89 VAL A O 1
ATOM 699 N N . TRP A 1 90 ? 13.658 9.776 -24.632 1.00 93.50 90 TRP A N 1
ATOM 700 C CA . TRP A 1 90 ? 14.685 8.777 -24.900 1.00 93.50 90 TRP A CA 1
ATOM 701 C C . TRP A 1 90 ? 15.672 9.269 -25.970 1.00 93.50 90 TRP A C 1
ATOM 703 O O . TRP A 1 90 ? 15.234 9.558 -27.091 1.00 93.50 90 TRP A O 1
ATOM 713 N N . PRO A 1 91 ? 16.985 9.347 -25.674 1.00 93.12 91 PRO A N 1
ATOM 714 C CA . PRO A 1 91 ? 17.997 9.720 -26.665 1.00 93.12 91 PRO A CA 1
ATOM 715 C C . PRO A 1 91 ? 18.367 8.562 -27.610 1.00 93.12 91 PRO A C 1
ATOM 717 O O . PRO A 1 91 ? 18.974 8.776 -28.657 1.00 93.12 91 PRO A O 1
ATOM 720 N N . PHE A 1 92 ? 17.956 7.343 -27.269 1.00 93.75 92 PHE A N 1
ATOM 721 C CA . PHE A 1 92 ? 18.107 6.114 -28.045 1.00 93.75 92 PHE A CA 1
ATOM 722 C C . PHE A 1 92 ? 16.751 5.406 -28.176 1.00 93.75 92 PHE A C 1
ATOM 724 O O . PHE A 1 92 ? 15.773 5.778 -27.530 1.00 93.75 92 PHE A O 1
ATOM 731 N N . ARG A 1 93 ? 16.656 4.414 -29.063 1.00 90.31 93 ARG A N 1
ATOM 732 C CA . ARG A 1 93 ? 15.417 3.656 -29.322 1.00 90.31 93 ARG A CA 1
ATOM 733 C C . ARG A 1 93 ? 15.599 2.143 -29.357 1.00 90.31 93 ARG A C 1
ATOM 735 O O . ARG A 1 93 ? 14.606 1.448 -29.504 1.00 90.31 93 ARG A O 1
ATOM 742 N N . THR A 1 94 ? 16.829 1.673 -29.247 1.00 93.25 94 THR A N 1
ATOM 743 C CA . THR A 1 94 ? 17.247 0.268 -29.312 1.00 93.25 94 THR A CA 1
ATOM 744 C C . THR A 1 94 ? 18.414 0.077 -28.339 1.00 93.25 94 THR A C 1
ATOM 746 O O . THR A 1 94 ? 18.902 1.060 -27.766 1.00 93.25 94 THR A O 1
ATOM 749 N N . PHE A 1 95 ? 18.883 -1.147 -28.132 1.00 90.62 95 PHE A N 1
ATOM 750 C CA . PHE A 1 95 ? 20.140 -1.396 -27.432 1.00 90.62 95 PHE A CA 1
ATOM 751 C C . PHE A 1 95 ? 21.326 -1.116 -28.353 1.00 90.62 95 PHE A C 1
ATOM 753 O O . PHE A 1 95 ? 22.190 -0.301 -28.016 1.00 90.62 95 PHE A O 1
ATOM 760 N N . ASP A 1 96 ? 21.307 -1.694 -29.554 1.00 88.56 96 ASP A N 1
ATOM 761 C CA . ASP A 1 96 ? 22.387 -1.613 -30.533 1.00 88.56 96 ASP A CA 1
ATOM 762 C C . ASP A 1 96 ? 22.041 -0.725 -31.744 1.00 88.56 96 ASP A C 1
ATOM 764 O O . ASP A 1 96 ? 20.947 -0.172 -31.885 1.00 88.56 96 ASP A O 1
ATOM 768 N N . GLY A 1 97 ? 23.029 -0.498 -32.614 1.00 88.81 97 GLY A N 1
ATOM 769 C CA . GLY A 1 97 ? 22.868 0.265 -33.855 1.00 88.81 97 GLY A CA 1
ATOM 770 C C . GLY A 1 97 ? 22.987 1.795 -33.720 1.00 88.81 97 GLY A C 1
ATOM 771 O O . GLY A 1 97 ? 23.373 2.319 -32.670 1.00 88.81 97 GLY A O 1
ATOM 772 N N . PRO A 1 98 ? 22.689 2.557 -34.794 1.00 84.38 98 PRO A N 1
ATOM 773 C CA . PRO A 1 98 ? 22.950 4.003 -34.865 1.00 84.38 98 PRO A CA 1
ATOM 774 C C . PRO A 1 98 ? 22.143 4.848 -33.872 1.00 84.38 98 PRO A C 1
ATOM 776 O O . PRO A 1 98 ? 22.578 5.928 -33.484 1.00 84.38 98 PRO A O 1
ATOM 779 N N . ARG A 1 99 ? 20.967 4.359 -33.457 1.00 87.06 99 ARG A N 1
ATOM 780 C CA . ARG A 1 99 ? 20.131 4.960 -32.402 1.00 87.06 99 ARG A CA 1
ATOM 781 C C . ARG A 1 99 ? 20.061 4.074 -31.153 1.00 87.06 99 ARG A C 1
ATOM 783 O O . ARG A 1 99 ? 19.081 4.159 -30.418 1.00 87.06 99 ARG A O 1
ATOM 790 N N . GLY A 1 100 ? 21.070 3.231 -30.941 1.00 91.69 100 GLY A N 1
ATOM 791 C CA . GLY A 1 100 ? 21.154 2.320 -29.804 1.00 91.69 100 GLY A CA 1
ATOM 792 C C . GLY A 1 100 ? 21.738 2.966 -28.553 1.00 91.69 100 GLY A C 1
ATOM 793 O O . GLY A 1 100 ? 22.566 3.879 -28.643 1.00 91.69 100 GLY A O 1
ATOM 794 N N . PHE A 1 101 ? 21.346 2.468 -27.383 1.00 92.62 101 PHE A N 1
ATOM 795 C CA . PHE A 1 101 ? 21.920 2.861 -26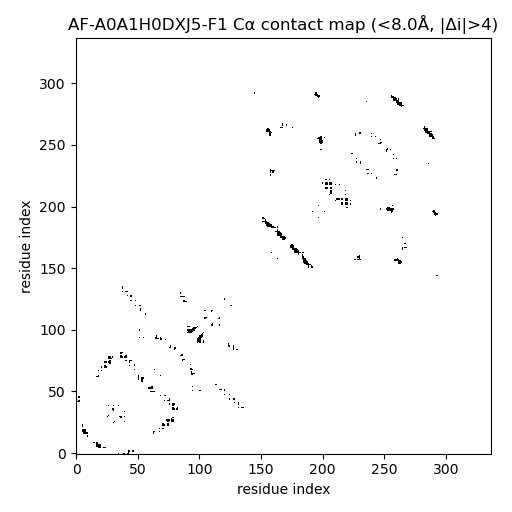.098 1.00 92.62 101 PHE A CA 1
ATOM 796 C C . PHE A 1 101 ? 23.435 2.629 -26.053 1.00 92.62 101 PHE A C 1
ATOM 798 O O . PHE A 1 101 ? 24.172 3.502 -25.597 1.00 92.62 101 PHE A O 1
ATOM 805 N N . GLY A 1 102 ? 23.922 1.525 -26.629 1.00 89.44 102 GLY A N 1
ATOM 806 C CA . GLY A 1 102 ? 25.351 1.229 -26.714 1.00 89.44 102 GLY A CA 1
ATOM 807 C C . GLY A 1 102 ? 26.137 2.249 -27.543 1.00 89.44 102 GLY A C 1
ATOM 808 O O . GLY A 1 102 ? 27.279 2.581 -27.225 1.00 89.44 102 GLY A O 1
ATOM 809 N N . SER A 1 103 ? 25.532 2.789 -28.604 1.00 91.56 103 SER A N 1
ATOM 810 C CA . SER A 1 103 ? 26.123 3.881 -29.392 1.00 91.56 103 SER A CA 1
ATOM 811 C C . SER A 1 103 ? 26.055 5.210 -28.648 1.00 91.56 103 SER A C 1
ATOM 813 O O . SER A 1 103 ? 27.036 5.954 -28.633 1.00 91.56 103 SER A O 1
ATOM 815 N N . TYR A 1 104 ? 24.932 5.480 -27.979 1.00 92.50 104 TYR A N 1
ATOM 816 C CA . TYR A 1 104 ? 24.746 6.683 -27.177 1.00 92.50 104 TYR A CA 1
ATOM 817 C C . TYR A 1 104 ? 25.758 6.764 -26.032 1.00 92.50 104 TYR A C 1
ATOM 819 O O . TYR A 1 104 ? 26.409 7.794 -25.865 1.00 92.50 104 TYR A O 1
ATOM 827 N N . TRP A 1 105 ? 25.963 5.683 -25.277 1.00 89.12 105 TRP A N 1
ATOM 828 C CA . TRP A 1 105 ? 26.881 5.727 -24.144 1.00 89.12 105 TRP A CA 1
ATOM 829 C C . TRP A 1 105 ? 28.340 5.888 -24.579 1.00 89.12 105 TRP A C 1
ATOM 831 O O . TRP A 1 105 ? 29.128 6.510 -23.868 1.00 89.12 105 TRP A O 1
ATOM 841 N N . ARG A 1 106 ? 28.702 5.373 -25.767 1.00 89.75 106 ARG A N 1
ATOM 842 C CA . ARG A 1 106 ? 30.065 5.470 -26.314 1.00 89.75 106 ARG A CA 1
ATOM 843 C C . ARG A 1 106 ? 30.381 6.906 -26.700 1.00 89.75 106 ARG A C 1
ATOM 845 O O . ARG A 1 106 ? 31.491 7.360 -26.469 1.00 89.75 106 ARG A O 1
ATOM 852 N N . ALA A 1 107 ? 29.390 7.611 -27.240 1.00 91.88 107 ALA A N 1
ATOM 853 C CA . ALA A 1 107 ? 29.494 9.021 -27.595 1.00 91.88 107 ALA A CA 1
ATOM 854 C C . ALA A 1 107 ? 29.519 9.970 -26.379 1.00 91.88 107 ALA A C 1
ATOM 856 O O . ALA A 1 107 ? 29.830 11.142 -26.544 1.00 91.88 107 ALA A O 1
ATOM 857 N N . ASN A 1 108 ? 29.183 9.480 -25.182 1.00 90.69 108 ASN A N 1
ATOM 858 C CA . ASN A 1 108 ? 29.103 10.267 -23.946 1.00 90.69 108 ASN A CA 1
ATOM 859 C C . ASN A 1 108 ? 30.100 9.771 -22.874 1.00 90.69 108 ASN A C 1
ATOM 861 O O . ASN A 1 108 ? 29.850 9.925 -21.683 1.00 90.69 108 ASN A O 1
ATOM 865 N N . ASP A 1 109 ? 31.201 9.127 -23.283 1.00 90.19 109 ASP A N 1
ATOM 866 C CA . ASP A 1 109 ? 32.304 8.690 -22.406 1.00 90.19 109 ASP A CA 1
ATOM 867 C C . ASP A 1 109 ? 31.913 7.736 -21.255 1.00 90.19 109 ASP A C 1
ATOM 869 O O . ASP A 1 109 ? 32.593 7.628 -20.234 1.00 90.19 109 ASP A O 1
ATOM 873 N N . MET A 1 110 ? 30.830 6.971 -21.422 1.00 90.19 110 MET A N 1
ATOM 874 C CA . MET A 1 110 ? 30.306 6.071 -20.383 1.00 90.19 110 MET A CA 1
ATOM 875 C C . MET A 1 110 ? 30.792 4.612 -20.502 1.00 90.19 110 MET A C 1
ATOM 877 O O . MET A 1 110 ? 30.502 3.790 -19.630 1.00 90.19 110 MET A O 1
ATOM 881 N N . SER A 1 111 ? 31.553 4.270 -21.548 1.00 81.75 111 SER A N 1
ATOM 882 C CA . SER A 1 111 ? 31.937 2.887 -21.897 1.00 81.75 111 SER A CA 1
ATOM 883 C C . SER A 1 111 ? 32.656 2.118 -20.779 1.00 81.75 111 SER A C 1
ATOM 885 O O . SER A 1 111 ? 32.477 0.911 -20.648 1.00 81.75 111 SER A O 1
ATOM 887 N N . GLY A 1 112 ? 33.461 2.802 -19.960 1.00 82.12 112 GLY A N 1
ATOM 888 C CA . GLY A 1 112 ? 34.243 2.192 -18.876 1.00 82.12 112 GLY A CA 1
ATOM 889 C C . GLY A 1 112 ? 33.589 2.257 -17.494 1.00 82.12 112 GLY A C 1
ATOM 890 O O . GLY A 1 112 ? 34.180 1.796 -16.522 1.00 82.12 112 GLY A O 1
ATOM 891 N N . SER A 1 113 ? 32.392 2.842 -17.372 1.00 86.06 113 SER A N 1
ATOM 892 C CA . SER A 1 113 ? 31.763 3.107 -16.076 1.00 86.06 113 SER A CA 1
ATOM 893 C C . SER A 1 113 ? 30.352 2.539 -16.014 1.00 86.06 113 SER A C 1
ATOM 895 O O . SER A 1 113 ? 29.405 3.068 -16.593 1.00 86.06 113 SER A O 1
ATOM 897 N N . TRP A 1 114 ? 30.203 1.446 -15.265 1.00 83.88 114 TRP A N 1
ATOM 898 C CA . TRP A 1 114 ? 28.898 0.876 -14.918 1.00 83.88 114 TRP A CA 1
ATOM 899 C C . TRP A 1 114 ? 27.990 1.899 -14.235 1.00 83.88 114 TRP A C 1
ATOM 901 O O . TRP A 1 114 ? 26.819 2.047 -14.581 1.00 83.88 114 TRP A O 1
ATOM 911 N N . LYS A 1 115 ? 28.562 2.641 -13.284 1.00 85.38 115 LYS A N 1
ATOM 912 C CA . LYS A 1 115 ? 27.844 3.666 -12.536 1.00 85.38 115 LYS A CA 1
ATOM 913 C C . LYS A 1 115 ? 27.306 4.757 -13.462 1.00 85.38 115 LYS A C 1
ATOM 915 O O . LYS A 1 115 ? 26.132 5.078 -13.364 1.00 85.38 115 LYS A O 1
ATOM 920 N N . ALA A 1 116 ? 28.116 5.252 -14.400 1.00 88.12 116 ALA A N 1
ATOM 921 C CA . ALA A 1 116 ? 27.678 6.303 -15.318 1.00 88.12 116 ALA A CA 1
ATOM 922 C C . ALA A 1 116 ? 26.511 5.850 -16.213 1.00 88.12 116 ALA A C 1
ATOM 924 O O . ALA A 1 116 ? 25.568 6.607 -16.427 1.00 88.12 116 ALA A O 1
ATOM 925 N N . ARG A 1 117 ? 26.528 4.590 -16.671 1.00 86.81 117 ARG A N 1
ATOM 926 C CA . ARG A 1 117 ? 25.422 4.005 -17.446 1.00 86.81 117 ARG A CA 1
ATOM 927 C C . ARG A 1 117 ? 24.130 3.924 -16.632 1.00 86.81 117 ARG A C 1
ATOM 929 O O . ARG A 1 117 ? 23.080 4.321 -17.126 1.00 86.81 117 ARG A O 1
ATOM 936 N N . ARG A 1 118 ? 24.207 3.482 -15.372 1.00 87.38 118 ARG A N 1
ATOM 937 C CA . ARG A 1 118 ? 23.054 3.473 -14.453 1.00 87.38 118 ARG A CA 1
ATOM 938 C C . ARG A 1 118 ? 22.532 4.868 -14.164 1.00 87.38 118 ARG A C 1
ATOM 940 O O . ARG A 1 118 ? 21.331 5.082 -14.253 1.00 87.38 118 ARG A O 1
ATOM 947 N N . ASP A 1 119 ? 23.425 5.803 -13.863 1.00 87.75 119 ASP A N 1
ATOM 948 C CA . ASP A 1 119 ? 23.067 7.189 -13.569 1.00 87.75 119 ASP A CA 1
ATOM 949 C C . ASP A 1 119 ? 22.372 7.840 -14.783 1.00 87.75 119 ASP A C 1
ATOM 951 O O . ASP A 1 119 ? 21.416 8.589 -14.611 1.00 87.75 119 ASP A O 1
ATOM 955 N N . CYS A 1 120 ? 22.772 7.497 -16.015 1.00 90.44 120 CYS A N 1
ATOM 956 C CA . CYS A 1 120 ? 22.082 7.922 -17.237 1.00 90.44 120 CYS A CA 1
ATOM 957 C C . CYS A 1 120 ? 20.637 7.395 -17.315 1.00 90.44 120 CYS A C 1
ATOM 959 O O . CYS A 1 120 ? 19.718 8.162 -17.603 1.00 90.44 120 CYS A O 1
ATOM 961 N N . ILE A 1 121 ? 20.411 6.111 -17.019 1.00 90.88 121 ILE A N 1
ATOM 962 C CA . ILE A 1 121 ? 19.054 5.541 -16.996 1.00 90.88 121 ILE A CA 1
ATOM 963 C C . ILE A 1 121 ? 18.219 6.137 -15.857 1.00 90.88 121 ILE A C 1
ATOM 965 O O . ILE A 1 121 ? 17.053 6.463 -16.068 1.00 90.88 121 ILE A O 1
ATOM 969 N N . GLU A 1 122 ? 18.808 6.357 -14.680 1.00 88.06 122 GLU A N 1
ATOM 970 C CA . GLU A 1 122 ? 18.144 7.040 -13.563 1.00 88.06 122 GLU A CA 1
ATOM 971 C C . GLU A 1 122 ? 17.765 8.485 -13.914 1.00 88.06 122 GLU A C 1
ATOM 973 O O . GLU A 1 122 ? 16.685 8.934 -13.549 1.00 88.06 122 GLU A O 1
ATOM 978 N N . GLN A 1 123 ? 18.580 9.212 -14.682 1.00 87.62 123 GLN A N 1
ATOM 979 C CA . GLN A 1 123 ? 18.212 10.553 -15.155 1.00 87.62 123 GLN A CA 1
ATOM 980 C C . GLN A 1 123 ? 17.002 10.539 -16.102 1.00 87.62 123 GLN A C 1
ATOM 982 O O . GLN A 1 123 ? 16.230 11.498 -16.121 1.00 87.62 123 GLN A O 1
ATOM 987 N N . ILE A 1 124 ? 16.821 9.468 -16.883 1.00 92.12 124 ILE A N 1
ATOM 988 C CA . ILE A 1 124 ? 15.699 9.329 -17.823 1.00 92.12 124 ILE A CA 1
ATOM 989 C C . ILE A 1 124 ? 14.431 8.861 -17.097 1.00 92.12 124 ILE A C 1
ATOM 991 O O . ILE A 1 124 ? 13.363 9.443 -17.284 1.00 92.12 124 ILE A O 1
ATOM 995 N N . LEU A 1 125 ? 14.534 7.800 -16.292 1.00 90.81 125 LEU A N 1
ATOM 996 C CA . LEU A 1 125 ? 13.384 7.114 -15.697 1.00 90.81 125 LEU A CA 1
ATOM 997 C C . LEU A 1 125 ? 13.087 7.512 -14.251 1.00 90.81 125 LEU A C 1
ATOM 999 O O . LEU A 1 125 ? 11.950 7.333 -13.823 1.00 90.81 125 LEU A O 1
ATOM 1003 N N . GLY A 1 126 ? 14.046 8.071 -13.513 1.00 85.12 126 GLY A N 1
ATOM 1004 C CA . GLY A 1 126 ? 13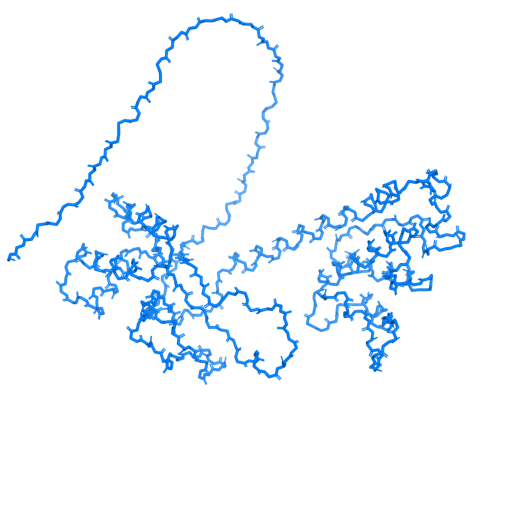.886 8.474 -12.112 1.00 85.12 126 GLY A CA 1
ATOM 1005 C C . GLY A 1 126 ? 12.671 9.377 -11.886 1.00 85.12 126 GLY A C 1
ATOM 1006 O O . GLY A 1 126 ? 11.780 8.978 -11.144 1.00 85.12 126 GLY A O 1
ATOM 1007 N N . PRO A 1 127 ? 12.519 10.499 -12.620 1.00 89.75 127 PRO A N 1
ATOM 1008 C CA . PRO A 1 127 ? 11.349 11.368 -12.472 1.00 89.75 127 PRO A CA 1
ATOM 1009 C C . PRO A 1 127 ? 10.015 10.672 -12.778 1.00 89.75 127 PRO A C 1
ATOM 1011 O O . PRO A 1 127 ? 8.981 11.033 -12.227 1.00 89.75 127 PRO A O 1
ATOM 1014 N N . THR A 1 128 ? 10.025 9.681 -13.678 1.00 88.06 128 THR A N 1
ATOM 1015 C CA . THR A 1 128 ? 8.828 8.883 -13.981 1.00 88.06 128 THR A CA 1
ATOM 1016 C C . THR A 1 128 ? 8.522 7.916 -12.841 1.00 88.06 128 THR A C 1
ATOM 1018 O O . THR A 1 128 ? 7.363 7.787 -12.465 1.00 88.06 128 THR A O 1
ATOM 1021 N N . ARG A 1 129 ? 9.540 7.248 -12.283 1.00 86.75 129 ARG A N 1
ATOM 1022 C CA . ARG A 1 129 ? 9.389 6.354 -11.129 1.00 86.75 129 ARG A CA 1
ATOM 1023 C C . ARG A 1 129 ? 8.821 7.114 -9.936 1.00 86.75 129 ARG A C 1
ATOM 1025 O O . ARG A 1 129 ? 7.813 6.674 -9.401 1.00 86.75 129 ARG A O 1
ATOM 1032 N N . ASP A 1 130 ? 9.408 8.257 -9.597 1.00 81.81 130 ASP A N 1
ATOM 1033 C CA . ASP A 1 130 ? 8.988 9.066 -8.451 1.00 81.81 130 ASP A CA 1
ATOM 1034 C C . ASP A 1 130 ? 7.522 9.518 -8.615 1.00 81.81 130 ASP A C 1
ATOM 1036 O O . ASP A 1 130 ? 6.704 9.335 -7.721 1.00 81.81 130 ASP A O 1
ATOM 1040 N N . ALA A 1 131 ? 7.130 9.979 -9.811 1.00 82.38 131 ALA A N 1
ATOM 1041 C CA . ALA A 1 131 ? 5.741 10.360 -10.086 1.00 82.38 131 ALA A CA 1
ATOM 1042 C C . ALA A 1 131 ? 4.749 9.180 -10.016 1.00 82.38 131 ALA A C 1
ATOM 1044 O O . ALA A 1 131 ? 3.590 9.358 -9.638 1.00 82.38 131 ALA A O 1
ATOM 1045 N N . LEU A 1 132 ? 5.172 7.972 -10.405 1.00 83.38 132 LEU A N 1
ATOM 1046 C CA . LEU A 1 132 ? 4.348 6.768 -10.280 1.00 83.38 132 LEU A CA 1
ATOM 1047 C C . LEU A 1 132 ? 4.225 6.313 -8.820 1.00 83.38 132 LEU A C 1
ATOM 1049 O O . LEU A 1 132 ? 3.157 5.839 -8.435 1.00 83.38 132 LEU A O 1
ATOM 1053 N N . GLU A 1 133 ? 5.278 6.473 -8.016 1.00 79.25 133 GLU A N 1
ATOM 1054 C CA . GLU A 1 133 ? 5.255 6.220 -6.571 1.00 79.25 133 GLU A CA 1
ATOM 1055 C C . GLU A 1 133 ? 4.293 7.183 -5.861 1.00 79.25 133 GLU A C 1
ATOM 1057 O O . GLU A 1 133 ? 3.419 6.718 -5.130 1.00 79.25 133 GLU A O 1
ATOM 1062 N N . ASP A 1 134 ? 4.345 8.481 -6.176 1.00 79.94 134 ASP A N 1
ATOM 1063 C CA . ASP A 1 134 ? 3.406 9.482 -5.649 1.00 79.94 134 ASP A CA 1
ATOM 1064 C C . ASP A 1 134 ? 1.946 9.128 -5.992 1.00 79.94 134 ASP A C 1
ATOM 1066 O O . ASP A 1 134 ? 1.051 9.174 -5.145 1.00 79.94 134 ASP A O 1
ATOM 1070 N N . LEU A 1 135 ? 1.671 8.727 -7.242 1.00 80.06 135 LEU A N 1
ATOM 1071 C CA . LEU A 1 135 ? 0.328 8.294 -7.647 1.00 80.06 135 LEU A CA 1
ATOM 1072 C C . LEU A 1 135 ? -0.119 7.021 -6.921 1.00 80.06 135 LEU A C 1
ATOM 1074 O O . LEU A 1 135 ? -1.295 6.903 -6.563 1.00 80.06 135 LEU A O 1
ATOM 1078 N N . GLN A 1 136 ? 0.798 6.078 -6.701 1.00 78.56 136 GLN A N 1
ATOM 1079 C CA . GLN A 1 136 ? 0.524 4.850 -5.964 1.00 78.56 136 GLN A CA 1
ATOM 1080 C C . GLN A 1 136 ? 0.213 5.137 -4.493 1.00 78.56 136 GLN A C 1
ATOM 1082 O O . GLN A 1 136 ? -0.734 4.559 -3.952 1.00 78.56 136 GLN A O 1
ATOM 1087 N N . GLU A 1 137 ? 0.944 6.057 -3.864 1.00 71.62 137 GLU A N 1
ATOM 1088 C CA . GLU A 1 137 ? 0.671 6.522 -2.506 1.00 71.62 137 GLU A CA 1
ATOM 1089 C C . GLU A 1 137 ? -0.702 7.205 -2.427 1.00 71.62 137 GLU A C 1
ATOM 1091 O O . GLU A 1 137 ? -1.521 6.833 -1.588 1.00 71.62 137 GLU A O 1
ATOM 1096 N N . LEU A 1 138 ? -1.043 8.079 -3.378 1.00 72.31 138 LEU A N 1
ATOM 1097 C CA . LEU A 1 138 ? -2.366 8.714 -3.451 1.00 72.31 138 LEU A CA 1
ATOM 1098 C C . LEU A 1 138 ? -3.517 7.718 -3.679 1.00 72.31 138 LEU A C 1
ATOM 1100 O O . LEU A 1 138 ? -4.635 7.924 -3.196 1.00 72.31 138 LEU A O 1
ATOM 1104 N N . GLU A 1 139 ? -3.315 6.653 -4.458 1.00 69.75 139 GLU A N 1
ATOM 1105 C CA . GLU A 1 139 ? -4.306 5.578 -4.590 1.00 69.75 139 GLU A CA 1
ATOM 1106 C C . GLU A 1 139 ? -4.460 4.779 -3.299 1.00 69.75 139 GLU A C 1
ATOM 1108 O O . GLU A 1 139 ? -5.588 4.468 -2.899 1.00 69.75 139 GLU A O 1
ATOM 1113 N N . TYR A 1 140 ? -3.342 4.475 -2.640 1.00 62.16 140 TYR A N 1
ATOM 1114 C CA . TYR A 1 140 ? -3.331 3.813 -1.346 1.00 62.16 140 TYR A CA 1
ATOM 1115 C C . TYR A 1 140 ? -4.112 4.662 -0.336 1.00 62.16 140 TYR A C 1
ATOM 1117 O O . TYR A 1 140 ? -5.134 4.215 0.181 1.00 62.16 140 TYR A O 1
ATOM 1125 N N . GLU A 1 141 ? -3.752 5.931 -0.160 1.00 62.97 141 GLU A N 1
ATOM 1126 C CA . GLU A 1 141 ? -4.456 6.876 0.707 1.00 62.97 141 GLU A CA 1
ATOM 1127 C C . GLU A 1 141 ? -5.945 7.012 0.364 1.00 62.97 141 GLU A C 1
ATOM 1129 O O . GLU A 1 141 ? -6.783 7.021 1.267 1.00 62.97 141 GLU A O 1
ATOM 1134 N N . ARG A 1 142 ? -6.331 7.055 -0.919 1.00 58.41 142 ARG A N 1
ATOM 1135 C CA . ARG A 1 142 ? -7.751 7.102 -1.329 1.00 58.41 142 ARG A CA 1
ATOM 1136 C C . ARG A 1 142 ? -8.539 5.854 -0.939 1.00 58.41 142 ARG A C 1
ATOM 1138 O O . ARG A 1 142 ? -9.724 5.963 -0.615 1.00 58.41 142 ARG A O 1
ATOM 1145 N N . ARG A 1 143 ? -7.902 4.681 -0.940 1.00 53.03 143 ARG A N 1
ATOM 1146 C CA . ARG A 1 143 ? -8.516 3.430 -0.466 1.00 53.03 143 ARG A CA 1
ATOM 1147 C C . ARG A 1 143 ? -8.683 3.393 1.053 1.00 53.03 143 ARG A C 1
ATOM 1149 O O . ARG A 1 143 ? -9.589 2.712 1.517 1.00 53.03 143 ARG A O 1
ATOM 1156 N N . PHE A 1 144 ? -7.870 4.133 1.810 1.00 46.97 144 PHE A N 1
ATOM 1157 C CA . PHE A 1 144 ? -7.961 4.190 3.277 1.00 46.97 144 PHE A CA 1
ATOM 1158 C C . PHE A 1 144 ? -8.707 5.420 3.824 1.00 46.97 144 PHE A C 1
ATOM 1160 O O . PHE A 1 144 ? -9.199 5.379 4.948 1.00 46.97 144 PHE A O 1
ATOM 1167 N N . THR A 1 145 ? -8.840 6.503 3.052 1.00 43.69 145 THR A N 1
ATOM 1168 C CA . THR A 1 145 ? -9.608 7.706 3.441 1.00 43.69 145 THR A CA 1
ATOM 1169 C C . THR A 1 145 ? -11.113 7.520 3.281 1.00 43.69 145 THR A C 1
ATOM 1171 O O . THR A 1 145 ? -11.891 8.099 4.042 1.00 43.69 145 THR A O 1
ATOM 1174 N N . LYS A 1 146 ? -11.550 6.663 2.352 1.00 45.12 146 LYS A N 1
ATOM 1175 C CA . LYS A 1 146 ? -12.895 6.088 2.406 1.00 45.12 146 LYS A CA 1
ATOM 1176 C C . LYS A 1 146 ? -12.844 4.934 3.402 1.00 45.12 146 LYS A C 1
ATOM 1178 O O . LYS A 1 146 ? -12.367 3.857 3.063 1.00 45.12 146 LYS A O 1
ATOM 1183 N N . GLY A 1 147 ? -13.303 5.163 4.635 1.00 45.88 147 GLY A N 1
ATOM 1184 C CA . GLY A 1 147 ? -13.527 4.073 5.591 1.00 45.88 147 GLY A CA 1
ATOM 1185 C C . GLY A 1 147 ? -14.334 2.932 4.943 1.00 45.88 147 GLY A C 1
ATOM 1186 O O . GLY A 1 147 ? -15.008 3.181 3.939 1.00 45.88 147 GLY A O 1
ATOM 1187 N N . PRO A 1 148 ? -14.259 1.693 5.468 1.00 49.28 148 PRO A N 1
ATOM 1188 C CA . PRO A 1 148 ? -14.873 0.521 4.844 1.00 49.28 148 PRO A CA 1
ATOM 1189 C C . PRO A 1 148 ? -16.307 0.823 4.387 1.00 49.28 148 PRO A C 1
ATOM 1191 O O . PRO A 1 148 ? -17.183 1.125 5.195 1.00 49.28 148 PRO A O 1
ATOM 1194 N N . SER A 1 149 ? -16.528 0.810 3.071 1.00 44.66 149 SER A N 1
ATOM 1195 C CA . SER A 1 149 ? -17.823 1.128 2.473 1.00 44.66 149 SER A CA 1
ATOM 1196 C C . SER A 1 149 ? -18.749 -0.081 2.596 1.00 44.66 149 SER A C 1
ATOM 1198 O O . SER A 1 149 ? -18.600 -1.054 1.860 1.00 44.66 149 SER A O 1
ATOM 1200 N N . GLY A 1 150 ? -19.687 -0.022 3.541 1.00 53.31 150 GLY A N 1
ATOM 1201 C CA . GLY A 1 150 ? -20.683 -1.060 3.806 1.00 53.31 150 GLY A CA 1
ATOM 1202 C C . GLY A 1 150 ? -21.356 -0.862 5.166 1.00 53.31 150 GLY A C 1
ATOM 1203 O O . GLY A 1 150 ? -20.841 -0.146 6.023 1.00 53.31 150 GLY A O 1
ATOM 1204 N N . SER A 1 151 ? -22.518 -1.482 5.384 1.00 55.47 151 SER A N 1
ATOM 1205 C CA . SER A 1 151 ? -23.115 -1.550 6.722 1.00 55.47 151 SER A CA 1
ATOM 1206 C C . SER A 1 151 ? -22.237 -2.427 7.615 1.00 55.47 151 SER A C 1
ATOM 1208 O O . SER A 1 151 ? -21.943 -3.567 7.244 1.00 55.47 151 SER A O 1
ATOM 1210 N N . PHE A 1 152 ? -21.833 -1.921 8.781 1.00 65.38 152 PHE A N 1
ATOM 1211 C CA . PHE A 1 152 ? -21.129 -2.718 9.785 1.00 65.38 152 PHE A CA 1
ATOM 1212 C C . PHE A 1 152 ? -21.917 -3.999 10.103 1.00 65.38 152 PHE A C 1
ATOM 1214 O O . PHE A 1 152 ? -23.114 -3.921 10.371 1.00 65.38 152 PHE A O 1
ATOM 1221 N N . LYS A 1 153 ? -21.254 -5.161 10.050 1.00 71.00 153 LYS A N 1
ATOM 1222 C CA . LYS A 1 153 ? -21.878 -6.463 10.343 1.00 71.00 153 LYS A CA 1
ATOM 1223 C C . LYS A 1 153 ? -21.417 -7.007 11.681 1.00 71.00 153 LYS A C 1
ATOM 1225 O O . LYS A 1 153 ? -22.224 -7.230 12.576 1.00 71.00 153 LYS A O 1
ATOM 1230 N N . ASN A 1 154 ? -20.114 -7.223 11.810 1.00 75.00 154 ASN A N 1
ATOM 1231 C CA . ASN A 1 154 ? -19.516 -7.714 13.033 1.00 75.00 154 ASN A CA 1
ATOM 1232 C C . ASN A 1 154 ? -18.040 -7.322 13.138 1.00 75.00 154 ASN A C 1
ATOM 1234 O O . ASN A 1 154 ? -17.386 -6.948 12.164 1.00 75.00 154 ASN A O 1
ATOM 1238 N N . LEU A 1 155 ? -17.525 -7.426 14.357 1.00 83.75 155 LEU A N 1
ATOM 1239 C CA . LEU A 1 155 ? -16.117 -7.322 14.689 1.00 83.75 155 LEU A CA 1
ATOM 1240 C C . LEU A 1 155 ? -15.757 -8.513 15.575 1.00 83.75 155 LEU A C 1
ATOM 1242 O O . LEU A 1 155 ? -16.325 -8.659 16.656 1.00 83.75 155 LEU A O 1
ATOM 1246 N N . ILE A 1 156 ? -14.828 -9.352 15.114 1.00 86.06 156 ILE A N 1
ATOM 1247 C CA . ILE A 1 156 ? -14.334 -10.525 15.846 1.00 86.06 156 ILE A CA 1
ATOM 1248 C C . ILE A 1 156 ? -12.941 -10.190 16.376 1.00 86.06 156 ILE A C 1
ATOM 1250 O O . ILE A 1 156 ? -12.053 -9.844 15.597 1.00 86.06 156 ILE A O 1
ATOM 1254 N N . PHE A 1 157 ? -12.735 -10.254 17.688 1.00 89.25 157 PHE A N 1
ATOM 1255 C CA . PHE A 1 157 ? -11.507 -9.753 18.307 1.00 89.25 157 PHE A CA 1
ATOM 1256 C C . PHE A 1 157 ? -11.151 -10.467 19.611 1.00 89.25 157 PHE A C 1
ATOM 1258 O O . PHE A 1 157 ? -11.935 -11.254 20.144 1.00 89.25 157 PHE A O 1
ATOM 1265 N N . ALA A 1 158 ? -9.950 -10.179 20.120 1.00 87.25 158 ALA A N 1
ATOM 1266 C CA . ALA A 1 158 ? -9.464 -10.608 21.428 1.00 87.25 158 ALA A CA 1
ATOM 1267 C C . ALA A 1 158 ? -9.639 -12.112 21.706 1.00 87.25 158 ALA A C 1
ATOM 1269 O O . ALA A 1 158 ? -10.135 -12.499 22.768 1.00 87.25 158 ALA A O 1
ATOM 1270 N N . ALA A 1 159 ? -9.243 -12.972 20.764 1.00 84.00 159 ALA A N 1
ATOM 1271 C CA . ALA A 1 159 ? -9.225 -14.408 21.036 1.00 84.00 159 ALA A CA 1
ATOM 1272 C C . ALA A 1 159 ? -8.224 -14.727 22.158 1.00 84.00 159 ALA A C 1
ATOM 1274 O O . ALA A 1 159 ? -7.091 -14.259 22.123 1.00 84.00 159 ALA A O 1
ATOM 1275 N N . ASP A 1 160 ? -8.660 -15.488 23.156 1.00 82.00 160 ASP A N 1
ATOM 1276 C CA . ASP A 1 160 ? -7.855 -15.940 24.289 1.00 82.00 160 ASP A CA 1
ATOM 1277 C C . ASP A 1 160 ? -7.306 -17.340 23.972 1.00 82.00 160 ASP A C 1
ATOM 1279 O O . ASP A 1 160 ? -8.037 -18.333 23.981 1.00 82.00 160 ASP A O 1
ATOM 1283 N N . GLY A 1 161 ? -6.027 -17.416 23.601 1.00 76.94 161 GLY A N 1
ATOM 1284 C C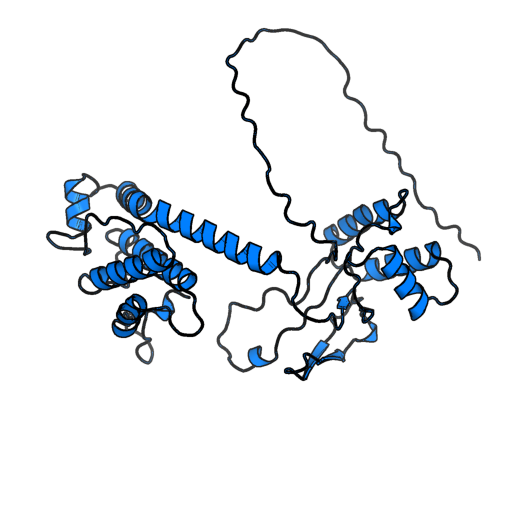A . GLY A 1 161 ? -5.368 -18.667 23.229 1.00 76.94 161 GLY A CA 1
ATOM 1285 C C . GLY A 1 161 ? -5.552 -19.053 21.758 1.00 76.94 161 GLY A C 1
ATOM 1286 O O . GLY A 1 161 ? -4.932 -18.468 20.872 1.00 76.94 161 GLY A O 1
ATOM 1287 N N . VAL A 1 162 ? -6.325 -20.110 21.481 1.00 70.88 162 VAL A N 1
ATOM 1288 C CA . VAL A 1 162 ? -6.381 -20.712 20.136 1.00 70.88 162 VAL A CA 1
ATOM 1289 C C . VAL A 1 162 ? -7.128 -19.803 19.159 1.00 70.88 162 VAL A C 1
ATOM 1291 O O . VAL A 1 162 ? -8.224 -19.317 19.446 1.00 70.88 162 VAL A O 1
ATOM 1294 N N . LYS A 1 163 ? -6.532 -19.610 17.976 1.00 70.94 163 LYS A N 1
ATOM 1295 C CA . LYS A 1 163 ? -7.102 -18.822 16.880 1.00 70.94 163 LYS A CA 1
ATOM 1296 C C . LYS A 1 163 ? -8.492 -19.353 16.472 1.00 70.94 163 LYS A C 1
ATOM 1298 O O . LYS A 1 163 ? -8.606 -20.551 16.205 1.00 70.94 163 LYS A O 1
ATOM 1303 N N . PRO A 1 164 ? -9.511 -18.482 16.339 1.00 67.00 164 PRO A N 1
ATOM 1304 C CA . PRO A 1 164 ? -10.836 -18.883 15.882 1.00 67.00 164 PRO A CA 1
ATOM 1305 C C . PRO A 1 164 ? -10.813 -19.341 14.421 1.00 67.00 164 PRO A C 1
ATOM 1307 O O . PRO A 1 164 ? -10.158 -18.734 13.567 1.00 67.00 164 PRO A O 1
ATOM 1310 N N . GLU A 1 165 ? -11.551 -20.410 14.126 1.00 66.69 165 GLU A N 1
ATOM 1311 C CA . GLU A 1 165 ? -11.750 -20.889 12.758 1.00 66.69 165 GLU A CA 1
ATOM 1312 C C . GLU A 1 165 ? -13.000 -20.223 12.180 1.00 66.69 165 GLU A C 1
ATOM 1314 O O . GLU A 1 165 ? -14.118 -20.545 12.574 1.00 66.69 165 GLU A O 1
ATOM 1319 N N . ILE A 1 166 ? -12.805 -19.267 11.269 1.00 69.19 166 ILE A N 1
ATOM 1320 C CA . ILE A 1 166 ? -13.876 -18.446 10.690 1.00 69.19 166 ILE A CA 1
ATOM 1321 C C . ILE A 1 166 ? -14.094 -18.860 9.233 1.00 69.19 166 ILE A C 1
ATOM 1323 O O . ILE A 1 166 ? -13.151 -18.844 8.438 1.00 69.19 166 ILE A O 1
ATOM 1327 N N . VAL A 1 167 ? -15.332 -19.195 8.875 1.00 57.44 167 VAL A N 1
ATOM 1328 C CA . VAL A 1 167 ? -15.728 -19.661 7.540 1.00 57.44 167 VAL A CA 1
ATOM 1329 C C . VAL A 1 167 ? -16.809 -18.745 6.964 1.00 57.44 167 VAL A C 1
ATOM 1331 O O . VAL A 1 167 ? -17.703 -18.302 7.683 1.00 57.44 167 VAL A O 1
ATOM 1334 N N . LEU A 1 168 ? -16.734 -18.468 5.659 1.00 57.84 168 LEU A N 1
ATOM 1335 C CA . LEU A 1 168 ? -17.786 -17.771 4.917 1.00 57.84 168 LEU A CA 1
ATOM 1336 C C . LEU A 1 168 ? -18.938 -18.743 4.660 1.00 57.84 168 LEU A C 1
ATOM 1338 O O . LEU A 1 168 ? -18.766 -19.710 3.916 1.00 57.84 168 LEU A O 1
ATOM 1342 N N . ARG A 1 169 ? -20.098 -18.505 5.272 1.00 59.22 169 ARG A N 1
ATOM 1343 C CA . ARG A 1 169 ? -21.320 -19.262 4.967 1.00 59.22 169 ARG A CA 1
ATOM 1344 C C . ARG A 1 169 ? -21.968 -18.781 3.682 1.00 59.22 169 ARG A C 1
ATOM 1346 O O . ARG A 1 169 ? -22.378 -19.597 2.864 1.00 59.22 169 ARG A O 1
ATOM 1353 N N . ASP A 1 170 ? -22.023 -17.467 3.511 1.00 53.19 170 ASP A N 1
ATOM 1354 C CA . ASP A 1 170 ? -22.594 -16.822 2.337 1.00 53.19 170 ASP A CA 1
ATOM 1355 C C . ASP A 1 170 ? -21.648 -15.718 1.866 1.00 53.19 170 ASP A C 1
ATOM 1357 O O . ASP A 1 170 ? -21.416 -14.735 2.569 1.00 53.19 170 ASP A O 1
ATOM 1361 N N . ALA A 1 171 ? -21.083 -15.890 0.672 1.00 49.34 171 ALA A N 1
ATOM 1362 C CA . ALA A 1 171 ? -20.165 -14.920 0.091 1.00 49.34 171 ALA A CA 1
ATOM 1363 C C . ALA A 1 171 ? -20.875 -13.674 -0.449 1.00 49.34 171 ALA A C 1
ATOM 1365 O O . ALA A 1 171 ? -20.318 -12.580 -0.399 1.00 49.34 171 ALA A O 1
ATOM 1366 N N . VAL A 1 172 ? -22.109 -13.824 -0.931 1.00 47.38 172 VAL A N 1
ATOM 1367 C CA . VAL A 1 172 ? -22.904 -12.729 -1.501 1.00 47.38 172 VAL A CA 1
ATOM 1368 C C . VAL A 1 172 ? -23.368 -11.804 -0.384 1.00 47.38 172 VAL A C 1
ATOM 1370 O O . VAL A 1 172 ? -23.247 -10.584 -0.483 1.00 47.38 172 VAL A O 1
ATOM 1373 N N . ASN A 1 173 ? -23.830 -12.392 0.718 1.00 54.81 173 ASN A N 1
ATOM 1374 C CA . ASN A 1 173 ? -24.247 -11.660 1.906 1.00 54.81 173 ASN A CA 1
ATOM 1375 C C . ASN A 1 173 ? -23.119 -11.482 2.924 1.00 54.81 173 ASN A C 1
ATOM 1377 O O . ASN A 1 173 ? -23.375 -10.957 4.002 1.00 54.81 173 ASN A O 1
ATOM 1381 N N . ASN A 1 174 ? -21.876 -11.846 2.609 1.00 56.84 174 ASN A N 1
ATOM 1382 C CA . ASN A 1 174 ? -20.720 -11.744 3.506 1.00 56.84 174 ASN A CA 1
ATOM 1383 C C . ASN A 1 174 ? -21.026 -12.223 4.946 1.00 56.84 174 ASN A C 1
ATOM 1385 O O . ASN A 1 174 ? -20.725 -11.531 5.923 1.00 56.84 174 ASN A O 1
ATOM 1389 N N . GLU A 1 175 ? -21.723 -13.356 5.067 1.00 61.59 175 GLU A N 1
ATOM 1390 C CA . GLU A 1 175 ? -22.073 -13.964 6.350 1.00 61.59 175 GLU A CA 1
ATOM 1391 C C . GLU A 1 175 ? -20.943 -14.883 6.797 1.00 61.59 175 GLU A C 1
ATOM 1393 O O . GLU A 1 175 ? -20.640 -15.891 6.153 1.00 61.59 175 GLU A O 1
ATOM 1398 N N . VAL A 1 176 ? -20.319 -14.530 7.918 1.00 67.50 176 VAL A N 1
ATOM 1399 C CA . VAL A 1 176 ? -19.228 -15.296 8.519 1.00 67.50 176 VAL A CA 1
ATOM 1400 C C . VAL A 1 176 ? -19.735 -16.072 9.728 1.00 67.50 176 VAL A C 1
ATOM 1402 O O . VAL A 1 176 ? -20.475 -15.544 10.555 1.00 67.50 176 VAL A O 1
ATOM 1405 N N . GLU A 1 177 ? -19.301 -17.320 9.852 1.00 66.81 177 GLU A N 1
ATOM 1406 C CA . GLU A 1 177 ? -19.525 -18.149 11.032 1.00 66.81 177 GLU A CA 1
ATOM 1407 C C . GLU A 1 177 ? -18.187 -18.563 11.644 1.00 66.81 177 GLU A C 1
ATOM 1409 O O . GLU A 1 177 ? -17.242 -18.919 10.939 1.00 66.81 177 GLU A O 1
ATOM 1414 N N . ILE A 1 178 ? -18.123 -18.559 12.973 1.00 65.62 178 ILE A N 1
ATOM 1415 C CA . ILE A 1 178 ? -17.010 -19.135 13.722 1.00 65.62 178 ILE A CA 1
ATOM 1416 C C . ILE A 1 178 ? -17.311 -20.617 13.959 1.00 65.62 178 ILE A C 1
ATOM 1418 O O . ILE A 1 178 ? -18.121 -20.969 14.812 1.00 65.62 178 ILE A O 1
ATOM 1422 N N . VAL A 1 179 ? -16.674 -21.485 13.178 1.00 58.22 179 VAL A N 1
ATOM 1423 C CA . VAL A 1 179 ? -16.917 -22.936 13.176 1.00 58.22 179 VAL A CA 1
ATOM 1424 C C . VAL A 1 179 ? -16.209 -23.622 14.348 1.00 58.22 179 VAL A C 1
ATOM 1426 O O . VAL A 1 179 ? -16.669 -24.662 14.821 1.00 58.22 179 VAL A O 1
ATOM 1429 N N . ARG A 1 180 ? -15.108 -23.043 14.853 1.00 56.28 180 ARG A N 1
ATOM 1430 C CA . ARG A 1 180 ? -14.392 -23.522 16.049 1.00 56.28 180 ARG A CA 1
ATOM 1431 C C . ARG A 1 180 ? -13.822 -22.374 16.876 1.00 56.28 180 ARG A C 1
ATOM 1433 O O . ARG A 1 180 ? -13.377 -21.373 16.319 1.00 56.28 18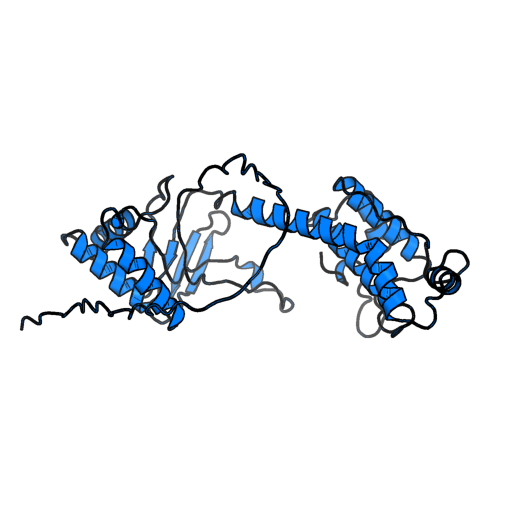0 ARG A O 1
ATOM 1440 N N . HIS A 1 181 ? -13.783 -22.573 18.195 1.00 72.38 181 HIS A N 1
ATOM 1441 C CA . HIS A 1 181 ? -13.272 -21.619 19.191 1.00 72.38 181 HIS A CA 1
ATOM 1442 C C . HIS A 1 181 ? -14.054 -20.295 19.244 1.00 72.38 181 HIS A C 1
ATOM 1444 O O . HIS A 1 181 ? -13.493 -19.229 19.482 1.00 72.38 181 HIS A O 1
ATOM 1450 N N . ALA A 1 182 ? -15.371 -20.350 19.018 1.00 67.56 182 ALA A N 1
ATOM 1451 C CA . ALA A 1 182 ? -16.243 -19.183 19.164 1.00 67.56 182 ALA A CA 1
ATOM 1452 C C . ALA A 1 182 ? -16.256 -18.646 20.607 1.00 67.56 182 ALA A C 1
ATOM 1454 O O . ALA A 1 182 ? -16.363 -17.444 20.821 1.00 67.56 182 ALA A O 1
ATOM 1455 N N . ASP A 1 183 ? -16.081 -19.536 21.582 1.00 72.00 183 ASP A N 1
ATOM 1456 C CA . ASP A 1 183 ? -15.999 -19.256 23.013 1.00 72.00 183 ASP A CA 1
ATOM 1457 C C . ASP A 1 183 ? -14.711 -18.527 23.428 1.00 72.00 183 ASP A C 1
ATOM 1459 O O . ASP A 1 183 ? -14.686 -17.863 24.466 1.00 72.00 183 ASP A O 1
ATOM 1463 N N . THR A 1 184 ? -13.645 -18.599 22.622 1.00 79.25 184 THR A N 1
ATOM 1464 C CA . THR A 1 184 ? -12.365 -17.956 22.955 1.00 79.25 184 THR A CA 1
ATOM 1465 C C . THR A 1 184 ? -12.287 -16.509 22.488 1.00 79.25 184 THR A C 1
ATOM 1467 O O . THR A 1 184 ? -11.433 -15.769 22.973 1.00 79.25 184 THR A O 1
ATOM 1470 N N . CYS A 1 185 ? -13.169 -16.056 21.597 1.00 85.06 185 CYS A N 1
ATOM 1471 C CA . CYS A 1 185 ? -13.144 -14.713 21.010 1.00 85.06 185 CYS A CA 1
ATOM 1472 C C . CYS A 1 185 ? -14.364 -13.865 21.392 1.00 85.06 185 CYS A C 1
ATOM 1474 O O . CYS A 1 185 ? -15.354 -14.363 21.919 1.00 85.06 185 CYS A O 1
ATOM 1476 N N . LEU A 1 186 ? -14.276 -12.559 21.146 1.00 88.00 186 LEU A N 1
ATOM 1477 C CA . LEU A 1 186 ? -15.374 -11.615 21.327 1.00 88.00 186 LEU A CA 1
ATOM 1478 C C . LEU A 1 186 ? -15.960 -11.229 19.971 1.00 88.00 186 LEU A C 1
ATOM 1480 O O . LEU A 1 186 ? -15.214 -10.981 19.025 1.00 88.00 186 LEU A O 1
ATOM 1484 N N . VAL A 1 187 ? -17.291 -11.149 19.898 1.00 86.94 187 VAL A N 1
ATOM 1485 C CA . VAL A 1 187 ? -18.024 -10.764 18.686 1.00 86.94 187 VAL A CA 1
ATOM 1486 C C . VAL A 1 187 ? -18.913 -9.564 18.993 1.00 86.94 187 VAL A C 1
ATOM 1488 O O . VAL A 1 187 ? -19.874 -9.666 19.750 1.00 86.94 187 VAL A O 1
ATOM 1491 N N . PHE A 1 188 ? -18.587 -8.416 18.407 1.00 84.62 188 PHE A N 1
ATOM 1492 C CA . PHE A 1 188 ? -19.373 -7.190 18.523 1.00 84.62 188 PHE A CA 1
ATOM 1493 C C . PHE A 1 188 ? -20.211 -7.002 17.258 1.00 84.62 188 PHE A C 1
ATOM 1495 O O . PHE A 1 188 ? -19.660 -6.930 16.162 1.00 84.62 188 PHE A O 1
ATOM 1502 N N . THR A 1 189 ? -21.533 -6.933 17.407 1.00 83.19 189 THR A N 1
ATOM 1503 C CA . THR A 1 189 ? -22.507 -6.822 16.302 1.00 83.19 189 THR A CA 1
ATOM 1504 C C . THR A 1 189 ? -23.359 -5.556 16.376 1.00 83.19 189 THR A C 1
ATOM 1506 O O . THR A 1 189 ? -24.214 -5.343 15.519 1.00 83.19 189 THR A O 1
ATOM 1509 N N . ASP A 1 190 ? -23.169 -4.724 17.402 1.00 82.44 190 ASP A N 1
ATOM 1510 C CA . ASP A 1 190 ? -23.952 -3.499 17.559 1.00 82.44 190 ASP A CA 1
ATOM 1511 C C . ASP A 1 190 ? -23.587 -2.495 16.443 1.00 82.44 190 ASP A C 1
ATOM 1513 O O . ASP A 1 190 ? -22.424 -2.421 16.038 1.00 82.44 190 ASP A O 1
ATOM 1517 N N . PRO A 1 191 ? -24.539 -1.701 15.920 1.00 77.12 191 PRO A N 1
ATOM 1518 C CA . PRO A 1 191 ? -24.248 -0.720 14.879 1.00 77.12 191 PRO A CA 1
ATOM 1519 C C . PRO A 1 191 ? -23.154 0.269 15.298 1.00 77.12 191 PRO A C 1
ATOM 1521 O O . PRO A 1 191 ? -23.209 0.845 16.387 1.00 77.12 191 PRO A O 1
ATOM 1524 N N . LEU A 1 192 ? -22.180 0.510 14.415 1.00 77.44 192 LEU A N 1
ATOM 1525 C CA . LEU A 1 192 ? -21.127 1.488 14.681 1.00 77.44 192 LEU A CA 1
ATOM 1526 C C . LEU A 1 192 ? -21.669 2.924 14.582 1.00 77.44 192 LEU A C 1
ATOM 1528 O O . LEU A 1 192 ? -22.250 3.289 13.555 1.00 77.44 192 LEU A O 1
ATOM 1532 N N . PRO A 1 193 ? -21.448 3.768 15.603 1.00 73.81 193 PRO A N 1
ATOM 1533 C CA . PRO A 1 193 ? -21.803 5.179 15.536 1.00 73.81 193 PRO A CA 1
ATOM 1534 C C . PRO A 1 193 ? -20.976 5.942 14.482 1.00 73.81 193 PRO A C 1
ATOM 1536 O O . PRO A 1 193 ? -19.806 5.614 14.268 1.00 73.81 193 PRO A O 1
ATOM 1539 N N . PRO A 1 194 ? -21.506 7.034 13.891 1.00 67.88 194 PRO A N 1
ATOM 1540 C CA . PRO A 1 194 ? -20.775 7.852 12.912 1.00 67.88 194 PRO A CA 1
ATOM 1541 C C . PRO A 1 194 ? -19.467 8.462 13.440 1.00 67.88 194 PRO A C 1
ATOM 1543 O O . PRO A 1 194 ? -18.580 8.815 12.668 1.00 67.88 194 PRO A O 1
ATOM 1546 N N . HIS A 1 195 ? -19.341 8.627 14.759 1.00 71.31 195 HIS A N 1
ATOM 1547 C CA . HIS A 1 195 ? -18.141 9.153 15.415 1.00 71.31 195 HIS A CA 1
ATOM 1548 C C . HIS A 1 195 ? -17.101 8.082 15.769 1.00 71.31 195 HIS A C 1
ATOM 1550 O O . HIS A 1 195 ? -16.086 8.419 16.378 1.00 71.31 195 HIS A O 1
ATOM 1556 N N . GLY A 1 196 ? -17.326 6.829 15.372 1.00 80.81 196 GLY A N 1
ATOM 1557 C CA . GLY A 1 196 ? -16.505 5.693 15.773 1.00 80.81 196 GLY A CA 1
ATOM 1558 C C . GLY A 1 196 ? -16.989 5.053 17.075 1.00 80.81 196 GLY A C 1
ATOM 1559 O O . GLY A 1 196 ? -18.069 5.370 17.575 1.00 80.81 196 GLY A O 1
ATOM 1560 N N . LEU A 1 197 ? -16.191 4.128 17.610 1.00 87.56 197 LEU A N 1
ATOM 1561 C CA . LEU A 1 197 ? -16.524 3.347 18.801 1.00 87.56 197 LEU A CA 1
ATOM 1562 C C . LEU A 1 197 ? -15.684 3.829 19.983 1.00 87.56 197 LEU A C 1
ATOM 1564 O O . LEU A 1 197 ? -14.463 3.671 19.978 1.00 87.56 197 LEU A O 1
ATOM 1568 N N . THR A 1 198 ? -16.322 4.431 20.987 1.00 91.62 198 THR A N 1
ATOM 1569 C CA . THR A 1 198 ? -15.627 4.936 22.183 1.00 91.62 198 THR A CA 1
ATOM 1570 C C . THR A 1 198 ? -15.425 3.848 23.233 1.00 91.62 198 THR A C 1
ATOM 1572 O O . THR A 1 198 ? -16.124 2.829 23.246 1.00 91.62 198 THR A O 1
ATOM 1575 N N . TRP A 1 199 ? -14.487 4.068 24.159 1.00 92.56 199 TRP A N 1
ATOM 1576 C CA . TRP A 1 199 ? -14.265 3.151 25.279 1.00 92.56 199 TRP A CA 1
ATOM 1577 C C . TRP A 1 199 ? -15.521 2.967 26.137 1.00 92.56 199 TRP A C 1
ATOM 1579 O O . TRP A 1 199 ? -15.862 1.840 26.497 1.00 92.56 199 TRP A O 1
ATOM 1589 N N . ARG A 1 200 ? -16.269 4.050 26.383 1.00 91.69 200 ARG A N 1
ATOM 1590 C CA . ARG A 1 200 ? -17.560 4.023 27.083 1.00 91.69 200 ARG A CA 1
ATOM 1591 C C . ARG A 1 200 ? -18.555 3.065 26.434 1.00 91.69 200 ARG A C 1
ATOM 1593 O O . ARG A 1 200 ? -19.187 2.265 27.117 1.00 91.69 200 ARG A O 1
ATOM 1600 N N . GLN A 1 201 ? -18.680 3.135 25.111 1.00 91.50 201 GLN A N 1
ATOM 1601 C CA . GLN A 1 201 ? -19.604 2.293 24.353 1.00 91.50 201 GLN A CA 1
ATOM 1602 C C . GLN A 1 201 ? -19.188 0.824 24.400 1.00 91.50 201 GLN A C 1
ATOM 1604 O O . GLN A 1 201 ? -20.034 -0.048 24.584 1.00 91.50 201 GLN A O 1
ATOM 1609 N N . MET A 1 202 ? -17.886 0.550 24.313 1.00 91.69 202 MET A N 1
ATOM 1610 C CA . MET A 1 202 ? -17.366 -0.808 24.446 1.00 91.69 202 MET A CA 1
ATOM 1611 C C . MET A 1 202 ? -17.597 -1.376 25.855 1.00 91.69 202 MET A C 1
ATOM 1613 O O . MET A 1 202 ? -18.008 -2.527 25.998 1.00 91.69 202 MET A O 1
ATOM 1617 N N . ALA A 1 203 ? -17.381 -0.574 26.901 1.00 92.31 203 ALA A N 1
ATOM 1618 C CA . ALA A 1 203 ? -17.631 -0.975 28.283 1.00 92.31 203 ALA A CA 1
ATOM 1619 C C . ALA A 1 203 ? -19.125 -1.237 28.544 1.00 92.31 203 ALA A C 1
ATOM 1621 O O . ALA A 1 203 ? -19.463 -2.230 29.183 1.00 92.31 203 ALA A O 1
ATOM 1622 N N . ALA A 1 204 ? -20.020 -0.410 27.994 1.00 92.25 204 ALA A N 1
ATOM 1623 C CA . ALA A 1 204 ? -21.466 -0.620 28.075 1.00 92.25 204 ALA A CA 1
ATOM 1624 C C . ALA A 1 204 ? -21.909 -1.897 27.337 1.00 92.25 204 ALA A C 1
ATOM 1626 O O . ALA A 1 204 ? -22.718 -2.670 27.853 1.00 92.25 204 ALA A O 1
ATOM 1627 N N . TRP A 1 205 ? -21.340 -2.165 26.157 1.00 93.56 205 TRP A N 1
ATOM 1628 C CA . TRP A 1 205 ? -21.554 -3.427 25.445 1.00 93.56 205 TRP A CA 1
ATOM 1629 C C . TRP A 1 205 ? -21.067 -4.628 26.269 1.00 93.56 205 TRP A C 1
ATOM 1631 O O . TRP A 1 205 ? -21.778 -5.628 26.393 1.00 93.56 205 TRP A O 1
ATOM 1641 N N . TRP A 1 206 ? -19.888 -4.530 26.885 1.00 92.88 206 TRP A N 1
ATOM 1642 C CA . TRP A 1 206 ? -19.347 -5.581 27.747 1.00 92.88 206 TRP A CA 1
ATOM 1643 C C . TRP A 1 206 ? -20.241 -5.834 28.965 1.00 92.88 206 TRP A C 1
ATOM 1645 O O . TRP A 1 206 ? -20.588 -6.982 29.245 1.00 92.88 206 TRP A O 1
ATOM 1655 N N . GLN A 1 207 ? -20.673 -4.768 29.641 1.00 93.50 207 GLN A N 1
ATOM 1656 C CA . GLN A 1 207 ? -21.612 -4.821 30.760 1.00 93.50 207 GLN A CA 1
ATOM 1657 C C . GLN A 1 207 ? -22.895 -5.554 30.357 1.00 93.50 207 GLN A C 1
ATOM 1659 O O . GLN A 1 207 ? -23.294 -6.508 31.015 1.00 93.50 207 GLN A O 1
ATOM 1664 N N . LYS A 1 208 ? -23.512 -5.159 29.239 1.00 92.19 208 LYS A N 1
ATOM 1665 C CA . LYS A 1 208 ? -24.760 -5.755 28.746 1.00 92.19 208 LYS A CA 1
ATOM 1666 C C . LYS A 1 208 ? -24.633 -7.257 28.473 1.00 92.19 208 LYS A C 1
ATOM 1668 O O . LYS A 1 208 ? -25.557 -7.998 28.789 1.00 92.19 208 LYS A O 1
ATOM 1673 N N . ASN A 1 209 ? -23.523 -7.696 27.878 1.00 88.44 209 ASN A N 1
ATOM 1674 C CA . ASN A 1 209 ? -23.380 -9.070 27.382 1.00 88.44 209 ASN A CA 1
ATOM 1675 C C . ASN A 1 209 ? -22.696 -10.033 28.365 1.00 88.44 209 ASN A C 1
ATOM 1677 O O . ASN A 1 209 ? -22.966 -11.228 28.319 1.00 88.44 209 ASN A O 1
ATOM 1681 N N . HIS A 1 210 ? -21.817 -9.541 29.244 1.00 88.56 210 HIS A N 1
ATOM 1682 C CA . HIS A 1 210 ? -20.962 -10.393 30.084 1.00 88.56 210 HIS A CA 1
ATOM 1683 C C . HIS A 1 210 ? -21.054 -10.081 31.581 1.00 88.56 210 HIS A C 1
ATOM 1685 O O . HIS A 1 210 ? -20.748 -10.948 32.398 1.00 88.56 210 HIS A O 1
ATOM 1691 N N . GLN A 1 211 ? -21.437 -8.858 31.966 1.00 88.38 211 GLN A N 1
ATOM 1692 C CA . GLN A 1 211 ? -21.478 -8.421 33.369 1.00 88.38 211 GLN A CA 1
ATOM 1693 C C . GLN A 1 211 ? -22.716 -7.553 33.667 1.00 88.38 211 GLN A C 1
ATOM 1695 O O . GLN A 1 211 ? -22.577 -6.381 34.039 1.00 88.38 211 GLN A O 1
ATOM 1700 N N . PRO A 1 212 ? -23.937 -8.095 33.492 1.00 87.31 212 PRO A N 1
ATOM 1701 C CA . PRO A 1 212 ? -25.155 -7.326 33.706 1.00 87.31 212 PRO A CA 1
ATOM 1702 C C . PRO A 1 212 ? -25.251 -6.873 35.169 1.00 87.31 212 PRO A C 1
ATOM 1704 O O . PRO A 1 212 ? -25.043 -7.658 36.091 1.00 87.31 212 PRO A O 1
ATOM 1707 N N . GLY A 1 213 ? -25.557 -5.591 35.381 1.00 85.44 213 GLY A N 1
ATOM 1708 C CA . GLY A 1 213 ? -25.682 -4.993 36.716 1.00 85.44 213 GLY A CA 1
ATOM 1709 C C . GLY A 1 213 ? -24.376 -4.489 37.344 1.00 85.44 213 GLY A C 1
ATOM 1710 O O . GLY A 1 213 ? -24.435 -3.864 38.401 1.00 85.44 213 GLY A O 1
ATOM 1711 N N . ALA A 1 214 ? -23.216 -4.695 36.710 1.00 89.75 214 ALA A N 1
ATOM 1712 C CA . ALA A 1 214 ? -21.971 -4.048 37.134 1.00 89.75 214 ALA A CA 1
ATOM 1713 C C . ALA A 1 214 ? -22.033 -2.529 36.907 1.00 89.75 214 ALA A C 1
ATOM 1715 O O . ALA A 1 214 ? -22.696 -2.074 35.978 1.00 89.75 214 ALA A O 1
ATOM 1716 N N . ASP A 1 215 ? -21.330 -1.733 37.713 1.00 91.06 215 ASP A N 1
ATOM 1717 C CA . ASP A 1 215 ? -21.137 -0.311 37.418 1.00 91.06 215 ASP A CA 1
ATOM 1718 C C . ASP A 1 215 ? -20.174 -0.106 36.230 1.00 91.06 215 ASP A C 1
ATOM 1720 O O . ASP A 1 215 ? -19.410 -1.001 35.861 1.00 91.06 215 ASP A O 1
ATOM 1724 N N . GLU A 1 216 ? -20.188 1.092 35.638 1.00 88.00 216 GLU A N 1
ATOM 1725 C CA . GLU A 1 216 ? -19.386 1.437 34.454 1.00 88.00 216 GLU A CA 1
ATOM 1726 C C . GLU A 1 216 ? -17.880 1.177 34.645 1.00 88.00 216 GLU A C 1
ATOM 1728 O O . GLU A 1 216 ? -17.213 0.703 33.722 1.00 88.00 216 GLU A O 1
ATOM 1733 N N . LYS A 1 217 ? -17.330 1.433 35.841 1.00 87.00 217 LYS A N 1
ATOM 1734 C CA . LYS A 1 217 ? -15.896 1.235 36.099 1.00 87.00 217 LYS A CA 1
ATOM 1735 C C . LYS A 1 217 ? -15.558 -0.241 36.216 1.00 87.00 217 LYS A C 1
ATOM 1737 O O . LYS A 1 217 ? -14.562 -0.678 35.644 1.00 87.00 217 LYS A O 1
ATOM 1742 N N . THR A 1 218 ? -16.394 -1.007 36.910 1.00 90.56 218 THR A N 1
ATOM 1743 C CA . THR A 1 218 ? -16.206 -2.453 37.059 1.00 90.56 218 THR A CA 1
ATOM 1744 C C . THR A 1 218 ? -16.351 -3.171 35.715 1.00 90.56 218 THR A C 1
ATOM 1746 O O . THR A 1 218 ? -15.539 -4.043 35.399 1.00 90.56 218 THR A O 1
ATOM 1749 N N . ALA A 1 219 ? -17.314 -2.765 34.881 1.00 91.50 219 ALA A N 1
ATOM 1750 C CA . ALA A 1 219 ? -17.454 -3.277 33.520 1.00 91.50 219 ALA A CA 1
ATOM 1751 C C . ALA A 1 219 ? -16.233 -2.936 32.647 1.00 91.50 219 ALA A C 1
ATOM 1753 O O . ALA A 1 219 ? -15.695 -3.812 31.970 1.00 91.50 219 ALA A O 1
ATOM 1754 N N . ALA A 1 220 ? -15.749 -1.690 32.696 1.00 89.00 220 ALA A N 1
ATOM 1755 C CA . ALA A 1 220 ? -14.550 -1.278 31.966 1.00 89.00 220 ALA A CA 1
ATOM 1756 C C . ALA A 1 220 ? -13.298 -2.053 32.412 1.00 89.00 220 ALA A C 1
ATOM 1758 O O . ALA A 1 220 ? -12.485 -2.455 31.578 1.00 89.00 220 ALA A O 1
ATOM 1759 N N . GLU A 1 221 ? -13.144 -2.309 33.713 1.00 88.69 221 GLU A N 1
ATOM 1760 C CA . GLU A 1 221 ? -12.039 -3.110 34.240 1.00 88.69 221 GLU A CA 1
ATOM 1761 C C . GLU A 1 221 ? -12.142 -4.582 33.806 1.00 88.69 221 GLU A C 1
ATOM 1763 O O . GLU A 1 221 ? -11.141 -5.185 3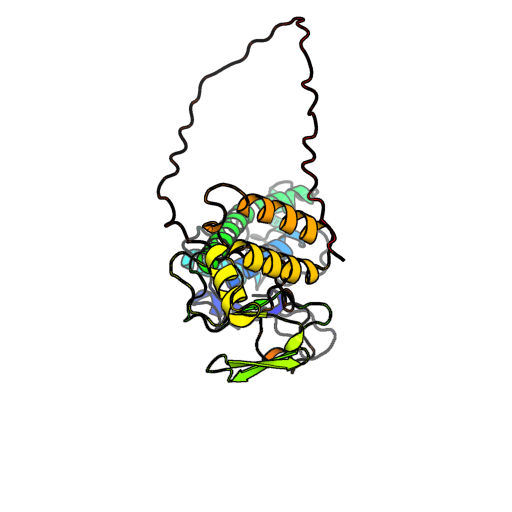3.404 1.00 88.69 221 GLU A O 1
ATOM 1768 N N . GLY A 1 222 ? -13.348 -5.157 33.841 1.00 90.62 222 GLY A N 1
ATOM 1769 C CA . GLY A 1 222 ? -13.621 -6.504 33.343 1.00 90.62 222 GLY A CA 1
ATOM 1770 C C . GLY A 1 222 ? -13.250 -6.656 31.867 1.00 90.62 222 GLY A C 1
ATOM 1771 O O . GLY A 1 222 ? -12.514 -7.581 31.508 1.00 90.62 222 GLY A O 1
ATOM 1772 N N . LEU A 1 223 ? -13.675 -5.699 31.039 1.00 92.31 223 LEU A N 1
ATOM 1773 C CA . LEU A 1 223 ? -13.328 -5.631 29.624 1.00 92.31 223 LEU A CA 1
ATOM 1774 C C . LEU A 1 223 ? -11.812 -5.520 29.425 1.00 92.31 223 LEU A C 1
ATOM 1776 O O . LEU A 1 223 ? -11.236 -6.309 28.679 1.00 92.31 223 LEU A O 1
ATOM 1780 N N . TYR A 1 224 ? -11.143 -4.593 30.118 1.00 91.31 224 TYR A N 1
ATOM 1781 C CA . TYR A 1 224 ? -9.690 -4.421 30.022 1.00 91.31 224 TYR A CA 1
ATOM 1782 C C . TYR A 1 224 ? -8.939 -5.724 30.314 1.00 91.31 224 TYR A C 1
ATOM 1784 O O . TYR A 1 224 ? -8.083 -6.136 29.531 1.00 91.31 224 TYR A O 1
ATOM 1792 N N . ARG A 1 225 ? -9.284 -6.415 31.409 1.00 89.50 225 ARG A N 1
ATOM 1793 C CA . ARG A 1 225 ? -8.650 -7.693 31.770 1.00 89.50 225 ARG A CA 1
ATOM 1794 C C . ARG A 1 225 ? -8.885 -8.756 30.701 1.00 89.50 225 ARG A C 1
ATOM 1796 O O . ARG A 1 225 ? -7.968 -9.516 30.395 1.00 89.50 225 ARG A O 1
ATOM 1803 N N . ARG A 1 226 ? -10.091 -8.812 30.128 1.00 91.44 226 ARG A N 1
ATOM 1804 C CA . ARG A 1 226 ? -10.427 -9.759 29.059 1.00 91.44 226 ARG A CA 1
ATOM 1805 C C . ARG A 1 226 ? -9.634 -9.493 27.780 1.00 91.44 226 ARG A C 1
ATOM 1807 O O . ARG A 1 226 ? -9.161 -10.446 27.166 1.00 91.44 226 ARG A O 1
ATOM 1814 N N . LEU A 1 227 ? -9.479 -8.226 27.401 1.00 91.62 227 LEU A N 1
ATOM 1815 C CA . LEU A 1 227 ? -8.676 -7.811 26.251 1.00 91.62 227 LEU A CA 1
ATOM 1816 C C . LEU A 1 227 ? -7.188 -8.097 26.476 1.00 91.62 227 LEU A C 1
ATOM 1818 O O . LEU A 1 227 ? -6.526 -8.635 25.595 1.00 91.62 227 LEU A O 1
ATOM 1822 N N . TYR A 1 228 ? -6.673 -7.809 27.673 1.00 89.25 228 TYR A N 1
ATOM 1823 C CA . TYR A 1 228 ? -5.270 -8.029 28.020 1.00 89.25 228 TYR A CA 1
ATOM 1824 C C . TYR A 1 228 ? -4.846 -9.501 27.893 1.00 89.25 228 TYR A C 1
ATOM 1826 O O . TYR A 1 228 ? -3.728 -9.778 27.470 1.00 89.25 228 TYR A O 1
ATOM 1834 N N . ARG A 1 229 ? -5.740 -10.449 28.214 1.00 89.06 229 ARG A N 1
ATOM 1835 C CA . ARG A 1 229 ? -5.470 -11.894 28.070 1.00 89.06 229 ARG A CA 1
ATOM 1836 C C . ARG A 1 229 ? -5.239 -12.337 26.627 1.00 89.06 229 ARG A C 1
ATOM 1838 O O . ARG A 1 229 ? -4.537 -13.313 26.419 1.00 89.06 229 ARG A O 1
ATOM 1845 N N . SER A 1 230 ? -5.781 -11.609 25.652 1.00 87.56 230 SER A N 1
ATOM 1846 C CA . SER A 1 230 ? -5.625 -11.958 24.236 1.00 87.56 230 SER A CA 1
ATOM 1847 C C . SER A 1 230 ? -4.258 -11.607 23.639 1.00 87.56 230 SER A C 1
ATOM 1849 O O . SER A 1 230 ? -3.983 -11.991 22.512 1.00 87.56 230 SER A O 1
ATOM 1851 N N . LEU A 1 231 ? -3.418 -10.842 24.346 1.00 87.81 231 LEU A N 1
ATOM 1852 C CA . LEU A 1 231 ? -2.187 -10.277 23.787 1.00 87.81 231 LEU A CA 1
ATOM 1853 C C . LEU A 1 231 ? -1.039 -11.292 23.777 1.00 87.81 231 LEU A C 1
ATOM 1855 O O . LEU A 1 231 ? -0.692 -11.851 24.820 1.00 87.81 231 LEU A O 1
ATOM 1859 N N . ASP A 1 232 ? -0.372 -11.428 22.631 1.00 82.75 232 ASP A N 1
ATOM 1860 C CA . ASP A 1 232 ? 0.645 -12.464 22.401 1.00 82.75 232 ASP A CA 1
ATOM 1861 C C . ASP A 1 232 ? 2.077 -11.977 22.668 1.00 82.75 232 ASP A C 1
ATOM 1863 O O . ASP A 1 232 ? 3.013 -12.778 22.755 1.00 82.75 232 ASP A O 1
ATOM 1867 N N . SER A 1 233 ? 2.286 -10.660 22.787 1.00 84.00 233 SER A N 1
ATOM 1868 C CA . SER A 1 233 ? 3.629 -10.081 22.860 1.00 84.00 233 SER A CA 1
ATOM 1869 C C . SER A 1 233 ? 3.786 -8.971 23.908 1.00 84.00 233 SER A C 1
ATOM 1871 O O . SER A 1 233 ? 2.860 -8.231 24.242 1.00 84.00 233 SER A O 1
ATOM 1873 N N . LYS A 1 234 ? 5.012 -8.822 24.437 1.00 84.44 234 LYS A N 1
ATOM 1874 C CA . LYS A 1 234 ? 5.354 -7.742 25.385 1.00 84.44 234 LYS A CA 1
ATOM 1875 C C . LYS A 1 234 ? 5.108 -6.336 24.804 1.00 84.44 234 LYS A C 1
ATOM 1877 O O . LYS A 1 234 ? 4.616 -5.493 25.552 1.00 84.44 234 LYS A O 1
ATOM 1882 N N . PRO A 1 235 ? 5.426 -6.047 23.523 1.00 86.94 235 PRO A N 1
ATOM 1883 C CA . PRO A 1 235 ? 5.098 -4.758 22.914 1.00 86.94 235 PRO A CA 1
ATOM 1884 C C . PRO A 1 235 ? 3.595 -4.468 22.876 1.00 86.94 235 PRO A C 1
ATOM 1886 O O . PRO A 1 235 ? 3.193 -3.360 23.223 1.00 86.94 235 PRO A O 1
ATOM 1889 N N . GLU A 1 236 ? 2.761 -5.452 22.528 1.00 85.88 236 GLU A N 1
ATOM 1890 C CA . GLU A 1 236 ? 1.302 -5.293 22.549 1.00 85.88 236 GLU A CA 1
ATOM 1891 C C . GLU A 1 236 ? 0.788 -4.987 23.956 1.00 85.88 236 GLU A C 1
ATOM 1893 O O . GLU A 1 236 ? 0.004 -4.060 24.144 1.00 85.88 236 GLU A O 1
ATOM 1898 N N . GLN A 1 237 ? 1.270 -5.725 24.961 1.00 89.00 237 GLN A N 1
ATOM 1899 C CA . GLN A 1 237 ? 0.918 -5.492 26.364 1.00 89.00 237 GLN A CA 1
ATOM 1900 C C . GLN A 1 237 ? 1.294 -4.080 26.808 1.00 89.00 237 GLN A C 1
ATOM 1902 O O . GLN A 1 237 ? 0.485 -3.393 27.431 1.00 89.00 237 GLN A O 1
ATOM 1907 N N . LEU A 1 238 ? 2.500 -3.621 26.457 1.00 87.88 238 LEU A N 1
ATOM 1908 C CA . LEU A 1 238 ? 2.950 -2.271 26.778 1.00 87.88 238 LEU A CA 1
ATOM 1909 C C . LEU A 1 238 ? 2.065 -1.215 26.109 1.00 87.88 238 LEU A C 1
ATOM 1911 O O . LEU A 1 238 ? 1.681 -0.247 26.766 1.00 87.88 238 LEU A O 1
ATOM 1915 N N . LEU A 1 239 ? 1.715 -1.403 24.836 1.00 88.94 239 LEU A N 1
ATOM 1916 C CA . LEU A 1 239 ? 0.847 -0.485 24.105 1.00 88.94 239 LEU A CA 1
ATOM 1917 C C . LEU A 1 239 ? -0.557 -0.438 24.722 1.00 88.94 239 LEU A C 1
ATOM 1919 O O . LEU A 1 239 ? -1.063 0.651 24.991 1.00 88.94 239 LEU A O 1
ATOM 1923 N N . MET A 1 240 ? -1.137 -1.599 25.033 1.00 88.88 240 MET A N 1
ATOM 1924 C CA . MET A 1 240 ? -2.449 -1.707 25.671 1.00 88.88 240 MET A CA 1
ATOM 1925 C C . MET A 1 240 ? -2.470 -1.023 27.042 1.00 88.88 240 MET A C 1
ATOM 1927 O O . MET A 1 240 ? -3.334 -0.188 27.297 1.00 88.88 240 MET A O 1
ATOM 1931 N N . ILE A 1 241 ? -1.492 -1.307 27.910 1.00 88.12 241 ILE A N 1
ATOM 1932 C CA . ILE A 1 241 ? -1.368 -0.661 29.229 1.00 88.12 241 ILE A CA 1
ATOM 1933 C C . ILE A 1 241 ? -1.257 0.859 29.071 1.00 88.12 241 ILE A C 1
ATOM 1935 O O . ILE A 1 241 ? -1.959 1.611 29.748 1.00 88.12 241 ILE A O 1
ATOM 1939 N N . THR A 1 242 ? -0.378 1.312 28.173 1.00 87.94 242 THR A N 1
ATOM 1940 C CA . THR A 1 242 ? -0.105 2.740 27.969 1.00 87.94 242 THR A CA 1
ATOM 1941 C C . THR A 1 242 ? -1.341 3.479 27.464 1.00 87.94 242 THR A C 1
ATOM 1943 O O . THR A 1 242 ? -1.630 4.580 27.929 1.00 87.94 242 THR A O 1
ATOM 1946 N N . TYR A 1 243 ? -2.088 2.879 26.537 1.00 86.75 243 TYR A N 1
ATOM 1947 C CA . TYR A 1 243 ? -3.301 3.480 25.998 1.00 86.75 243 TYR A CA 1
ATOM 1948 C C . TYR A 1 243 ? -4.437 3.466 27.023 1.00 86.75 243 TYR A C 1
ATOM 1950 O O . TYR A 1 243 ? -5.068 4.492 27.255 1.00 86.75 243 TYR A O 1
ATOM 1958 N N . CYS A 1 244 ? -4.658 2.342 27.710 1.00 86.69 244 CYS A N 1
ATOM 1959 C CA . CYS A 1 244 ? -5.718 2.225 28.709 1.00 86.69 244 CYS A CA 1
ATOM 1960 C C . CYS A 1 244 ? -5.509 3.127 29.927 1.00 86.69 244 CYS A C 1
ATOM 1962 O O . CYS A 1 244 ? -6.488 3.529 30.553 1.00 86.69 244 CYS A O 1
ATOM 1964 N N . ALA A 1 245 ? -4.267 3.514 30.233 1.00 86.56 245 ALA A N 1
ATOM 1965 C CA . ALA A 1 245 ? -3.997 4.534 31.242 1.00 86.56 245 ALA A CA 1
ATOM 1966 C C . ALA A 1 245 ? -4.693 5.873 30.923 1.00 86.56 245 ALA A C 1
ATOM 1968 O O . ALA A 1 245 ? -5.105 6.569 31.848 1.00 86.56 245 ALA A O 1
ATOM 1969 N N . ARG A 1 246 ? -4.901 6.200 29.637 1.00 88.31 246 ARG A N 1
ATOM 1970 C CA . ARG A 1 246 ? -5.627 7.408 29.213 1.00 88.31 246 ARG A CA 1
ATOM 1971 C C . ARG A 1 246 ? -7.110 7.360 29.553 1.00 88.31 246 ARG A C 1
ATOM 1973 O O . ARG A 1 246 ? -7.704 8.398 29.805 1.00 88.31 246 ARG A O 1
ATOM 1980 N N . TYR A 1 247 ? -7.714 6.174 29.619 1.00 86.88 247 TYR A N 1
ATOM 1981 C CA . TYR A 1 247 ? -9.123 6.046 29.999 1.00 86.88 247 TYR A CA 1
ATOM 1982 C C . TYR A 1 247 ? -9.379 6.421 31.462 1.00 86.88 247 TYR A C 1
ATOM 1984 O O . TYR A 1 247 ? -10.515 6.706 31.825 1.00 86.88 247 TYR A O 1
ATOM 1992 N N . ALA A 1 248 ? -8.341 6.425 32.304 1.00 80.38 248 ALA A N 1
ATOM 1993 C CA . ALA A 1 248 ? -8.442 6.862 33.692 1.00 80.38 248 ALA A CA 1
ATOM 1994 C C . ALA A 1 248 ? -8.394 8.396 33.854 1.00 80.38 248 ALA A C 1
ATOM 1996 O O . ALA A 1 248 ? -8.661 8.890 34.950 1.00 80.38 248 ALA A O 1
ATOM 1997 N N . GLU A 1 249 ? -8.038 9.139 32.800 1.00 86.12 249 GLU A N 1
ATOM 1998 C CA . GLU A 1 249 ? -8.042 10.605 32.783 1.00 86.12 249 GLU A CA 1
ATOM 1999 C C . GLU A 1 249 ? -9.474 11.152 32.621 1.00 86.12 249 GLU A C 1
ATOM 2001 O O . GLU A 1 249 ? -10.398 10.449 32.200 1.00 86.12 249 GLU A O 1
ATOM 2006 N N . GLU A 1 250 ? -9.677 12.427 32.959 1.00 83.44 250 GLU A N 1
ATOM 2007 C CA . GLU A 1 250 ? -10.964 13.099 32.759 1.00 83.44 250 GLU A CA 1
ATOM 2008 C C . GLU A 1 250 ? -11.320 13.144 31.262 1.00 83.44 250 GLU A C 1
ATOM 2010 O O . GLU A 1 250 ? -10.498 13.519 30.430 1.00 83.44 250 GLU A O 1
ATOM 2015 N N . GLY A 1 251 ? -12.530 12.700 30.905 1.00 83.81 251 GLY A N 1
ATOM 2016 C CA . GLY A 1 251 ? -12.947 12.539 29.503 1.00 83.81 251 GLY A CA 1
ATOM 2017 C C . GLY A 1 251 ? -12.331 11.331 28.780 1.00 83.81 251 GLY A C 1
ATOM 2018 O O . GLY A 1 251 ? -12.650 11.083 27.619 1.00 83.81 251 GLY A O 1
ATOM 2019 N N . GLY A 1 252 ? -11.499 10.526 29.451 1.00 85.25 252 GLY A N 1
ATOM 2020 C CA . GLY A 1 252 ? -10.818 9.378 28.849 1.00 85.25 252 GLY A CA 1
ATOM 2021 C C . GLY A 1 252 ? -11.766 8.318 28.278 1.00 85.25 252 GLY A C 1
ATOM 2022 O O . GLY A 1 252 ? -11.462 7.693 27.268 1.00 85.25 252 GLY A O 1
ATOM 2023 N N . PHE A 1 253 ? -12.948 8.143 28.871 1.00 88.06 253 PHE A N 1
ATOM 2024 C CA . PHE A 1 253 ? -13.963 7.188 28.400 1.00 88.06 253 PHE A CA 1
ATOM 2025 C C . PHE A 1 253 ? -14.557 7.550 27.030 1.00 88.06 253 PHE A C 1
ATOM 2027 O O . PHE A 1 253 ? -15.086 6.677 26.340 1.00 88.06 253 PHE A O 1
ATOM 2034 N N . ASP A 1 254 ? -14.446 8.812 26.620 1.00 88.62 254 ASP A N 1
ATOM 2035 C CA . ASP A 1 254 ? -14.955 9.290 25.336 1.00 88.62 254 ASP A CA 1
ATOM 2036 C C . ASP A 1 254 ? -13.893 9.189 24.224 1.00 88.62 254 ASP A C 1
ATOM 2038 O O . ASP A 1 254 ? -14.183 9.447 23.054 1.00 88.62 254 ASP A O 1
ATOM 2042 N N . LEU A 1 255 ? -12.675 8.746 24.565 1.00 88.94 255 LEU A N 1
ATOM 2043 C CA . LEU A 1 255 ? -11.643 8.399 23.592 1.00 88.94 255 LEU A CA 1
ATOM 2044 C C . LEU A 1 255 ? -12.031 7.138 22.796 1.00 88.94 255 LEU A C 1
ATOM 2046 O O . LEU A 1 255 ? -12.772 6.282 23.299 1.00 88.94 255 LEU A O 1
ATOM 2050 N N . PRO A 1 256 ? -11.518 6.985 21.560 1.00 91.31 256 PRO A N 1
ATOM 2051 C CA . PRO A 1 256 ? -11.726 5.779 20.766 1.00 91.31 256 PRO A CA 1
ATOM 2052 C C . PRO A 1 256 ? -11.258 4.517 21.500 1.00 91.31 256 PRO A C 1
ATOM 2054 O O . PRO A 1 256 ? -10.203 4.507 22.132 1.00 91.31 256 PRO A O 1
ATOM 2057 N N . ALA A 1 257 ? -12.033 3.439 21.395 1.00 90.69 257 ALA A N 1
ATOM 2058 C CA . ALA A 1 257 ? -11.677 2.155 21.973 1.00 90.69 257 ALA A CA 1
ATOM 2059 C C . ALA A 1 257 ? -10.534 1.512 21.177 1.00 90.69 257 ALA A C 1
ATOM 2061 O O . ALA A 1 257 ? -10.678 1.234 19.987 1.00 90.69 257 ALA A O 1
ATOM 2062 N N . LEU A 1 258 ? -9.414 1.245 21.846 1.00 91.44 258 LEU A N 1
ATOM 2063 C CA . LEU A 1 258 ? -8.335 0.406 21.337 1.00 91.44 258 LEU A CA 1
ATOM 2064 C C . LEU A 1 258 ? -8.724 -1.076 21.427 1.00 91.44 258 LEU A C 1
ATOM 2066 O O . LEU A 1 258 ? -8.910 -1.610 22.522 1.00 91.44 258 LEU A O 1
ATOM 2070 N N . ILE A 1 259 ? -8.828 -1.734 20.274 1.00 90.94 259 ILE A N 1
ATOM 2071 C CA . ILE A 1 259 ? -9.319 -3.109 20.147 1.00 90.94 259 ILE A CA 1
ATOM 2072 C C . ILE A 1 259 ? -8.165 -4.013 19.707 1.00 90.94 259 ILE A C 1
ATOM 2074 O O . ILE A 1 259 ? -7.712 -3.879 18.571 1.00 90.94 259 ILE A O 1
ATOM 2078 N N . PRO A 1 260 ? -7.664 -4.916 20.564 1.00 89.69 260 PRO A N 1
ATOM 2079 C CA . PRO A 1 260 ? -6.580 -5.814 20.198 1.00 89.69 260 PRO A CA 1
ATOM 2080 C C . PRO A 1 260 ? -7.049 -7.031 19.399 1.00 89.69 260 PRO A C 1
ATOM 2082 O O . PRO A 1 260 ? -8.190 -7.481 19.531 1.00 89.69 260 PRO A O 1
ATOM 2085 N N . GLN A 1 261 ? -6.111 -7.619 18.656 1.00 86.88 261 GLN A N 1
ATOM 2086 C CA . GLN A 1 261 ? -6.218 -8.955 18.068 1.00 86.88 261 GLN A CA 1
ATOM 2087 C C . GLN A 1 261 ? -7.496 -9.136 17.243 1.00 86.88 261 GLN A C 1
ATOM 2089 O O . GLN A 1 261 ? -8.322 -10.006 17.523 1.00 86.88 261 GLN A O 1
ATOM 2094 N N . VAL A 1 262 ? -7.679 -8.271 16.246 1.00 83.81 262 VAL A N 1
ATOM 2095 C CA . VAL A 1 262 ? -8.863 -8.251 15.383 1.00 83.81 262 VAL A CA 1
ATOM 2096 C C . VAL A 1 262 ? -8.696 -9.245 14.244 1.00 83.81 262 VAL A C 1
ATOM 2098 O O . VAL A 1 262 ? -7.733 -9.180 13.482 1.00 83.81 262 VAL A O 1
ATOM 2101 N N . TYR A 1 263 ? -9.653 -10.153 14.105 1.00 78.69 263 TYR A N 1
ATOM 2102 C CA . TYR A 1 263 ? -9.660 -11.173 13.068 1.00 78.69 263 TYR A CA 1
ATOM 2103 C C . TYR A 1 263 ? -10.421 -10.675 11.846 1.00 78.69 263 TYR A C 1
ATOM 2105 O O . TYR A 1 263 ? -11.576 -10.262 11.936 1.00 78.69 263 TYR A O 1
ATOM 2113 N N . LEU A 1 264 ? -9.758 -10.740 10.695 1.00 67.69 264 LEU A N 1
ATOM 2114 C CA . LEU A 1 264 ? -10.364 -10.456 9.402 1.00 67.69 264 LEU A CA 1
ATOM 2115 C C . LEU A 1 264 ? -10.654 -11.785 8.712 1.00 67.69 264 LEU A C 1
ATOM 2117 O O . LEU A 1 264 ? -9.795 -12.667 8.667 1.00 67.69 264 LEU A O 1
ATOM 2121 N N . HIS A 1 265 ? -11.851 -11.925 8.151 1.00 60.81 265 HIS A N 1
ATOM 2122 C CA . HIS A 1 265 ? -12.143 -13.032 7.254 1.00 60.81 265 HIS A CA 1
ATOM 2123 C C . HIS A 1 265 ? -11.819 -12.632 5.805 1.00 60.81 265 HIS A C 1
ATOM 2125 O O . HIS A 1 265 ? -12.174 -11.535 5.376 1.00 60.81 265 HIS A O 1
ATOM 2131 N N . TYR A 1 266 ? -11.149 -13.525 5.066 1.00 49.25 266 TYR A N 1
ATOM 2132 C CA . TYR A 1 266 ? -10.919 -13.408 3.624 1.00 49.25 266 TYR A CA 1
ATOM 2133 C C . TYR A 1 266 ? -11.424 -14.660 2.892 1.00 49.25 266 TYR A C 1
ATOM 2135 O O . TYR A 1 266 ? -11.337 -15.775 3.407 1.00 49.25 266 TYR A O 1
ATOM 2143 N N . ASP A 1 267 ? -11.921 -14.407 1.685 1.00 42.94 267 ASP A N 1
ATOM 2144 C CA . ASP A 1 267 ? -12.664 -15.246 0.744 1.00 42.94 267 ASP A CA 1
ATOM 2145 C C . ASP A 1 267 ? -12.108 -16.686 0.498 1.00 42.94 267 ASP A C 1
ATOM 2147 O O . ASP A 1 267 ? -10.893 -16.873 0.311 1.00 42.94 267 ASP A O 1
ATOM 2151 N N . PRO A 1 268 ? -12.984 -17.721 0.439 1.00 36.78 268 PRO A N 1
ATOM 2152 C CA . PRO A 1 268 ? -12.662 -19.122 0.130 1.00 36.78 268 PRO A CA 1
ATOM 2153 C C . PRO A 1 268 ? -12.024 -19.427 -1.244 1.00 36.78 268 PRO A C 1
ATOM 2155 O O . PRO A 1 268 ? -11.547 -20.555 -1.423 1.00 36.78 268 PRO A O 1
ATOM 2158 N N . TYR A 1 269 ? -11.931 -18.496 -2.203 1.00 39.06 269 TYR A N 1
ATOM 2159 C CA . TYR A 1 269 ? -11.255 -18.769 -3.492 1.00 39.06 269 TYR A CA 1
ATOM 2160 C C . TYR A 1 269 ? -9.738 -19.025 -3.389 1.00 39.06 269 TYR A C 1
ATOM 2162 O O . TYR A 1 269 ? -9.115 -19.502 -4.338 1.00 39.06 269 TYR A O 1
ATOM 2170 N N . THR A 1 270 ? -9.132 -18.819 -2.220 1.00 41.78 270 THR A N 1
ATOM 2171 C CA . THR A 1 270 ? -7.691 -19.031 -1.995 1.00 41.78 270 THR A CA 1
ATOM 2172 C C . THR A 1 270 ? -7.262 -20.495 -1.813 1.00 41.78 270 THR A C 1
ATOM 2174 O O . THR A 1 270 ? -6.070 -20.763 -1.683 1.00 41.78 270 THR A O 1
ATOM 2177 N N . ARG A 1 271 ? -8.180 -21.478 -1.839 1.00 38.16 271 ARG A N 1
ATOM 2178 C CA . ARG A 1 271 ? -7.840 -22.889 -1.539 1.00 38.16 271 ARG A CA 1
ATOM 2179 C C . ARG A 1 271 ? -7.612 -23.830 -2.727 1.00 38.16 271 ARG A C 1
ATOM 2181 O O . ARG A 1 271 ? -7.201 -24.961 -2.483 1.00 38.16 271 ARG A O 1
ATOM 2188 N N . LYS A 1 272 ? -7.854 -23.429 -3.984 1.00 34.62 272 LYS A N 1
ATOM 2189 C CA . LYS A 1 272 ? -7.813 -24.376 -5.127 1.00 34.62 272 LYS A CA 1
ATOM 2190 C C . LYS A 1 272 ? -6.672 -24.225 -6.133 1.00 34.62 272 LYS A C 1
ATOM 2192 O O . LYS A 1 272 ? -6.590 -25.037 -7.048 1.00 34.62 272 LYS A O 1
ATOM 2197 N N . SER A 1 273 ? -5.735 -23.308 -5.925 1.00 34.19 273 SER A N 1
ATOM 2198 C CA . SER A 1 273 ? -4.585 -23.172 -6.823 1.00 34.19 273 SER A CA 1
ATOM 2199 C C . SER A 1 273 ? -3.299 -23.271 -6.017 1.00 34.19 273 SER A C 1
ATOM 2201 O O . SER A 1 273 ? -2.895 -22.312 -5.368 1.00 34.19 273 SER A O 1
ATOM 2203 N N . GLY A 1 274 ? -2.645 -24.435 -6.053 1.00 37.09 274 GLY A N 1
ATOM 2204 C CA . GLY A 1 274 ? -1.350 -24.718 -5.410 1.00 37.09 274 GLY A CA 1
ATOM 2205 C C . GLY A 1 274 ? -0.159 -23.937 -5.989 1.00 37.09 274 GLY A C 1
ATOM 2206 O O . GLY A 1 274 ? 0.937 -24.473 -6.094 1.00 37.09 274 GLY A O 1
ATOM 2207 N N . LYS A 1 275 ? -0.370 -22.686 -6.404 1.00 37.34 275 LYS A N 1
ATOM 2208 C CA . LYS A 1 275 ? 0.610 -21.805 -7.040 1.00 37.34 275 LYS A CA 1
ATOM 2209 C C . LYS A 1 275 ? 0.328 -20.338 -6.699 1.00 37.34 275 LYS A C 1
ATOM 2211 O O . LYS A 1 275 ? 0.126 -19.552 -7.606 1.00 37.34 275 LYS A O 1
ATOM 2216 N N . GLN A 1 276 ? 0.304 -19.945 -5.423 1.00 37.06 276 GLN A N 1
ATOM 2217 C CA . GLN A 1 276 ? 0.420 -18.522 -5.052 1.00 37.06 276 GLN A CA 1
ATOM 2218 C C . GLN A 1 276 ? 1.130 -18.341 -3.704 1.00 37.06 276 GLN A C 1
ATOM 2220 O O . GLN A 1 276 ? 0.524 -18.244 -2.641 1.00 37.06 276 GLN A O 1
ATOM 2225 N N . SER A 1 277 ? 2.454 -18.254 -3.765 1.00 38.94 277 SER A N 1
ATOM 2226 C CA . SER A 1 277 ? 3.268 -17.521 -2.800 1.00 38.94 277 SER A CA 1
ATOM 2227 C C . SER A 1 277 ? 3.124 -16.025 -3.104 1.00 38.94 277 SER A C 1
ATOM 2229 O O . SER A 1 277 ? 3.693 -15.557 -4.085 1.00 38.94 277 SER A O 1
ATOM 2231 N N . GLY A 1 278 ? 2.342 -15.280 -2.310 1.00 36.75 278 GLY A N 1
ATOM 2232 C CA . GLY A 1 278 ? 2.343 -13.813 -2.425 1.00 36.75 278 GLY A CA 1
ATOM 2233 C C . GLY A 1 278 ? 1.279 -13.008 -1.670 1.00 36.75 278 GLY A C 1
ATOM 2234 O O . GLY A 1 278 ? 1.578 -11.895 -1.259 1.00 36.75 278 GLY A O 1
ATOM 2235 N N . ALA A 1 279 ? 0.071 -13.527 -1.418 1.00 35.56 279 ALA A N 1
ATOM 2236 C CA . ALA A 1 279 ? -1.045 -12.691 -0.928 1.00 35.56 279 ALA A CA 1
ATOM 2237 C C . ALA A 1 279 ? -1.743 -13.210 0.348 1.00 35.56 279 ALA A C 1
ATOM 2239 O O . ALA A 1 279 ? -2.961 -13.141 0.475 1.00 35.56 279 ALA A O 1
ATOM 2240 N N . LEU A 1 280 ? -0.985 -13.724 1.324 1.00 46.97 280 LEU A N 1
ATOM 2241 C CA . LEU A 1 280 ? -1.517 -14.256 2.596 1.00 46.97 280 LEU A CA 1
ATOM 2242 C C . LEU A 1 280 ? -1.101 -13.425 3.821 1.00 46.97 280 LEU A C 1
ATOM 2244 O O . LEU A 1 280 ? -0.768 -13.981 4.864 1.00 46.97 280 LEU A O 1
ATOM 2248 N N . TYR A 1 281 ? -1.050 -12.094 3.717 1.00 40.19 281 TYR A N 1
ATOM 2249 C CA . TYR A 1 281 ? -0.245 -11.341 4.684 1.00 40.19 281 TYR A CA 1
ATOM 2250 C C . TYR A 1 281 ? -0.945 -10.899 5.986 1.00 40.19 281 TYR A C 1
ATOM 2252 O O . TYR A 1 281 ? -0.242 -10.709 6.972 1.00 40.19 281 TYR A O 1
ATOM 2260 N N . ARG A 1 282 ? -2.279 -10.760 6.092 1.00 49.69 282 ARG A N 1
ATOM 2261 C CA . ARG A 1 282 ? -2.904 -10.301 7.363 1.00 49.69 282 ARG A CA 1
ATOM 2262 C C . ARG A 1 282 ? -4.289 -10.896 7.629 1.00 49.69 282 ARG A C 1
ATOM 2264 O O . ARG A 1 282 ? -5.305 -10.283 7.337 1.00 49.69 282 ARG A O 1
ATOM 2271 N N . GLN A 1 283 ? -4.326 -12.083 8.236 1.00 60.97 283 GLN A N 1
ATOM 2272 C CA . GLN A 1 283 ? -5.565 -12.689 8.768 1.00 60.97 283 GLN A CA 1
ATOM 2273 C C . GLN A 1 283 ? -5.950 -12.145 10.160 1.00 60.97 283 GLN A C 1
ATOM 2275 O O . GLN A 1 283 ? -7.010 -12.468 10.693 1.00 60.97 283 GLN A O 1
ATOM 2280 N N . ARG A 1 284 ? -5.063 -11.351 10.769 1.00 68.38 284 ARG A N 1
ATOM 2281 C CA . ARG A 1 284 ? -5.198 -10.783 12.109 1.00 68.38 284 ARG A CA 1
ATOM 2282 C C . ARG A 1 284 ? -4.503 -9.423 12.145 1.00 68.38 284 ARG A C 1
ATOM 2284 O O . ARG A 1 284 ? -3.380 -9.311 11.659 1.00 68.38 284 ARG A O 1
ATOM 2291 N N . MET A 1 285 ? -5.171 -8.411 12.682 1.00 78.56 285 MET A N 1
ATOM 2292 C CA . MET A 1 285 ? -4.592 -7.107 13.001 1.00 78.56 285 MET A CA 1
ATOM 2293 C C . MET A 1 285 ? -4.285 -7.049 14.496 1.00 78.56 285 MET A C 1
ATOM 2295 O O . MET A 1 285 ? -5.139 -7.407 15.306 1.00 78.56 285 MET A O 1
ATOM 2299 N N . ASP A 1 286 ? -3.101 -6.560 14.863 1.00 82.12 286 ASP A N 1
ATOM 2300 C CA . ASP A 1 286 ? -2.690 -6.497 16.272 1.00 82.12 286 ASP A CA 1
ATOM 2301 C C . ASP A 1 286 ? -3.562 -5.520 17.070 1.00 82.12 286 ASP A C 1
ATOM 2303 O O . ASP A 1 286 ? -3.974 -5.838 18.182 1.00 82.12 286 ASP A O 1
ATOM 2307 N N . PHE A 1 287 ? -3.909 -4.369 16.480 1.00 86.50 287 PHE A N 1
ATOM 2308 C CA . PHE A 1 287 ? -4.831 -3.395 17.063 1.00 86.50 287 PHE A CA 1
ATOM 2309 C C . PHE A 1 287 ? -5.685 -2.689 16.004 1.00 86.50 287 PHE A C 1
ATOM 2311 O O . PHE A 1 287 ? -5.238 -2.443 14.883 1.00 86.50 287 PHE A O 1
ATOM 2318 N N . LEU A 1 288 ? -6.898 -2.303 16.398 1.00 87.25 288 LEU A N 1
ATOM 2319 C CA . LEU A 1 288 ? -7.827 -1.476 15.636 1.00 87.25 288 LEU A CA 1
ATOM 2320 C C . LEU A 1 288 ? -8.325 -0.315 16.506 1.00 87.25 288 LEU A C 1
ATOM 2322 O O . LEU A 1 288 ? -8.658 -0.501 17.676 1.00 87.25 288 LEU A O 1
ATOM 2326 N N . LEU A 1 289 ? -8.409 0.874 15.911 1.00 86.12 289 LEU A N 1
ATOM 2327 C CA . LEU A 1 289 ? -9.062 2.052 16.477 1.00 86.12 289 LEU A CA 1
ATOM 2328 C C . LEU A 1 289 ? -10.123 2.528 15.486 1.00 86.12 289 LEU A C 1
ATOM 2330 O O . LEU A 1 289 ? -9.806 2.863 14.346 1.00 86.12 289 LEU A O 1
ATOM 2334 N N . LEU A 1 290 ? -11.378 2.575 15.926 1.00 78.94 290 LEU A N 1
ATOM 2335 C CA . LEU A 1 290 ? -12.484 3.128 15.147 1.00 78.94 290 LEU A CA 1
ATOM 2336 C C . LEU A 1 290 ? -12.743 4.552 15.634 1.00 78.94 290 LEU A C 1
ATOM 2338 O O . LEU A 1 290 ? -13.530 4.765 16.553 1.00 78.94 290 LEU A O 1
ATOM 2342 N N . ALA A 1 291 ? -12.033 5.516 15.050 1.00 77.38 291 ALA A N 1
ATOM 2343 C CA . ALA A 1 291 ? -12.137 6.932 15.385 1.00 77.38 291 ALA A CA 1
ATOM 2344 C C . ALA A 1 291 ? -12.827 7.717 14.262 1.00 77.38 291 ALA A C 1
ATOM 2346 O O . ALA A 1 291 ? -12.816 7.304 13.102 1.00 77.38 291 ALA A O 1
ATOM 2347 N N . ARG A 1 292 ? -13.396 8.879 14.599 1.00 65.88 292 ARG A N 1
ATOM 2348 C CA . ARG A 1 292 ? -13.924 9.825 13.611 1.00 65.88 292 ARG A CA 1
ATOM 2349 C C . ARG A 1 292 ? -12.840 10.154 12.577 1.00 65.88 292 ARG A C 1
ATOM 2351 O O . ARG A 1 292 ? -11.779 10.662 12.937 1.00 65.88 292 ARG A O 1
ATOM 2358 N N . THR A 1 293 ? -13.138 9.953 11.296 1.00 49.53 293 THR A N 1
ATOM 2359 C CA . THR A 1 293 ? -12.414 10.627 10.218 1.00 49.53 293 THR A CA 1
ATOM 2360 C C . THR A 1 293 ? -12.672 12.120 10.369 1.00 49.53 293 THR A C 1
ATOM 2362 O O . THR A 1 293 ? -13.785 12.602 10.156 1.00 49.53 293 THR A O 1
ATOM 2365 N N . ALA A 1 294 ? -11.662 12.875 10.804 1.00 38.16 294 ALA A N 1
ATOM 2366 C CA . ALA A 1 294 ? -11.706 14.317 10.621 1.00 38.16 294 ALA A CA 1
ATOM 2367 C C . ALA A 1 294 ? -11.868 14.573 9.111 1.00 38.16 294 ALA A C 1
ATOM 2369 O O . ALA A 1 294 ? -11.174 13.916 8.327 1.00 38.16 294 ALA A O 1
ATOM 2370 N N . PRO A 1 295 ? -12.768 15.473 8.668 1.00 35.88 295 PRO A N 1
ATOM 2371 C CA . PRO A 1 295 ? -12.701 15.939 7.293 1.00 35.88 295 PRO A CA 1
ATOM 2372 C C . PRO A 1 295 ? -11.277 16.447 7.071 1.00 35.88 295 PRO A C 1
ATOM 2374 O O . PRO A 1 295 ? -10.752 17.163 7.927 1.00 35.88 295 PRO A O 1
ATOM 2377 N N . ALA A 1 296 ? -10.644 16.001 5.982 1.00 35.88 296 ALA A N 1
ATOM 2378 C CA . ALA A 1 296 ? -9.298 16.411 5.613 1.00 35.88 296 ALA A CA 1
ATOM 2379 C C . ALA A 1 296 ? -9.207 17.930 5.777 1.00 35.88 296 ALA A C 1
ATOM 2381 O O . ALA A 1 296 ? -9.904 18.672 5.086 1.00 35.88 296 ALA A O 1
ATOM 2382 N N . SER A 1 297 ? -8.432 18.387 6.761 1.00 33.41 297 SER A N 1
ATOM 2383 C CA . SER A 1 297 ? -8.242 19.809 6.987 1.00 33.41 297 SER A CA 1
ATOM 2384 C C . SER A 1 297 ? -7.592 20.366 5.729 1.00 33.41 297 SER A C 1
ATOM 2386 O O . SER A 1 297 ? -6.422 20.089 5.457 1.00 33.41 297 SER A O 1
ATOM 2388 N N . SER A 1 298 ? -8.362 21.116 4.948 1.00 36.03 298 SER A N 1
ATOM 2389 C CA . SER A 1 298 ? -7.829 21.986 3.915 1.00 36.03 298 SER A CA 1
ATOM 2390 C C . SER A 1 298 ? -6.780 22.906 4.539 1.00 36.03 298 SER A C 1
ATOM 2392 O O . SER A 1 298 ? -6.972 23.404 5.648 1.00 36.03 298 SER A O 1
ATOM 2394 N N . SER A 1 299 ? -5.700 23.133 3.793 1.00 32.09 299 SER A N 1
ATOM 2395 C CA . SER A 1 299 ? -4.639 24.116 4.036 1.00 32.09 299 SER A CA 1
ATOM 2396 C C . SER A 1 299 ? -3.834 23.947 5.328 1.00 32.09 299 SER A C 1
ATOM 2398 O O . SER A 1 299 ? -4.131 24.541 6.362 1.00 32.09 299 SER A O 1
ATOM 2400 N N . ARG A 1 300 ? -2.703 23.243 5.223 1.00 27.42 300 ARG A N 1
ATOM 2401 C CA . ARG A 1 300 ? -1.512 23.596 5.996 1.00 27.42 300 ARG A CA 1
ATOM 2402 C C . ARG A 1 300 ? -0.699 24.557 5.120 1.00 27.42 300 ARG A C 1
ATOM 2404 O O . ARG A 1 300 ? 0.059 24.123 4.261 1.00 27.42 300 ARG A O 1
ATOM 2411 N N . SER A 1 301 ? -0.935 25.859 5.276 1.00 27.03 301 SER A N 1
ATOM 2412 C CA . SER A 1 301 ? -0.050 26.887 4.727 1.00 27.03 301 SER A CA 1
ATOM 2413 C C . SER A 1 301 ? 1.267 26.809 5.493 1.00 27.03 301 SER A C 1
ATOM 2415 O O . SER A 1 301 ? 1.336 27.176 6.663 1.00 27.03 301 SER A O 1
ATOM 2417 N N . THR A 1 302 ? 2.295 26.260 4.857 1.00 27.34 302 THR A N 1
ATOM 2418 C CA . THR A 1 302 ? 3.666 26.309 5.362 1.00 27.34 302 THR A CA 1
ATOM 2419 C C . THR A 1 302 ? 4.198 27.718 5.114 1.00 27.34 302 THR A C 1
ATOM 2421 O O . THR A 1 302 ? 4.657 28.029 4.017 1.00 27.34 302 THR A O 1
ATOM 2424 N N . GLU A 1 303 ? 4.115 28.592 6.115 1.00 25.94 303 GLU A N 1
ATOM 2425 C CA . GLU A 1 303 ? 4.897 29.828 6.128 1.00 25.94 303 GLU A CA 1
ATOM 2426 C C . GLU A 1 303 ? 6.374 29.476 6.338 1.00 25.94 303 GLU A C 1
ATOM 2428 O O . GLU A 1 303 ? 6.819 29.125 7.432 1.00 25.94 303 GLU A O 1
ATOM 2433 N N . TYR A 1 304 ? 7.142 29.560 5.253 1.00 24.17 304 TYR A N 1
ATOM 2434 C CA . TYR A 1 304 ? 8.591 29.686 5.300 1.00 24.17 304 TYR A CA 1
ATOM 2435 C C . TYR A 1 304 ? 8.937 31.096 5.785 1.00 24.17 304 TYR A C 1
ATOM 2437 O O . TYR A 1 304 ? 8.732 32.067 5.061 1.00 24.17 304 TYR A O 1
ATOM 2445 N N . SER A 1 305 ? 9.503 31.215 6.987 1.00 24.86 305 SER A N 1
ATOM 2446 C CA . SER A 1 305 ? 10.214 32.429 7.390 1.00 24.86 305 SER A CA 1
ATOM 2447 C C . SER A 1 305 ? 11.710 32.223 7.173 1.00 24.86 305 SER A C 1
ATOM 2449 O O . SER A 1 305 ? 12.372 31.453 7.870 1.00 24.86 305 SER A O 1
ATOM 2451 N N . THR A 1 306 ? 12.234 32.886 6.146 1.00 26.62 306 THR A N 1
ATOM 2452 C CA . THR A 1 306 ? 13.663 33.063 5.891 1.00 26.62 306 THR A CA 1
ATOM 2453 C C . THR A 1 306 ? 14.148 34.282 6.667 1.00 26.62 306 THR A C 1
ATOM 2455 O O . THR A 1 306 ? 13.684 35.380 6.395 1.00 26.62 306 THR A O 1
ATOM 2458 N N . THR A 1 307 ? 15.145 34.130 7.543 1.00 26.83 307 THR A N 1
ATOM 2459 C CA . THR A 1 307 ? 16.196 35.150 7.734 1.00 26.83 307 THR A CA 1
ATOM 2460 C C . THR A 1 307 ? 17.488 34.542 8.307 1.00 26.83 307 THR A C 1
ATOM 2462 O O . THR A 1 307 ? 17.551 34.069 9.434 1.00 26.83 307 THR A O 1
ATOM 2465 N N . ALA A 1 308 ? 18.503 34.530 7.439 1.00 27.97 308 ALA A N 1
ATOM 2466 C CA . ALA A 1 308 ? 19.933 34.796 7.635 1.00 27.97 308 ALA A CA 1
ATOM 2467 C C . ALA A 1 308 ? 20.625 34.590 9.009 1.00 27.97 308 ALA A C 1
ATOM 2469 O O . ALA A 1 308 ? 20.456 35.378 9.930 1.00 27.97 308 ALA A O 1
ATOM 2470 N N . GLY A 1 309 ? 21.625 33.695 9.000 1.00 23.95 309 GLY A N 1
ATOM 2471 C CA . GLY A 1 309 ? 23.037 34.077 9.204 1.00 23.95 309 GLY A CA 1
ATOM 2472 C C . GLY A 1 309 ? 23.644 33.956 10.619 1.00 23.95 309 GLY A C 1
ATOM 2473 O O . GLY A 1 309 ? 22.978 34.255 11.602 1.00 23.95 309 GLY A O 1
ATOM 2474 N N . PRO A 1 310 ? 24.920 33.525 10.758 1.00 32.19 310 PRO A N 1
ATOM 2475 C CA . PRO A 1 310 ? 25.429 32.883 11.972 1.00 32.19 310 PRO A CA 1
ATOM 2476 C C . PRO A 1 310 ? 26.289 33.805 12.849 1.00 32.19 310 PRO A C 1
ATOM 2478 O O . PRO A 1 310 ? 27.071 34.598 12.337 1.00 32.19 310 PRO A O 1
ATOM 2481 N N . THR A 1 311 ? 26.270 33.606 14.171 1.00 25.48 311 THR A N 1
ATOM 2482 C CA . THR A 1 311 ? 27.376 34.014 15.059 1.00 25.48 311 THR A CA 1
ATOM 2483 C C . THR A 1 311 ? 27.522 33.059 16.253 1.00 25.48 311 THR A C 1
ATOM 2485 O O . THR A 1 311 ? 26.565 32.721 16.942 1.00 25.48 311 THR A O 1
ATOM 2488 N N . ARG A 1 312 ? 28.760 32.612 16.496 1.00 21.98 312 ARG A N 1
ATOM 2489 C CA . ARG A 1 312 ? 29.256 32.040 17.766 1.00 21.98 312 ARG A CA 1
ATOM 2490 C C . ARG A 1 312 ? 30.091 33.148 18.429 1.00 21.98 312 ARG A C 1
ATOM 2492 O O . ARG A 1 312 ? 30.772 33.847 17.678 1.00 21.98 312 ARG A O 1
ATOM 2499 N N . PRO A 1 313 ? 30.121 33.301 19.771 1.00 28.03 313 PRO A N 1
ATOM 2500 C CA . PRO A 1 313 ? 31.121 32.558 20.550 1.00 28.03 313 PRO A CA 1
ATOM 2501 C C . PRO A 1 313 ? 30.762 32.224 22.028 1.00 28.03 313 PRO A C 1
ATOM 2503 O O . PRO A 1 313 ? 29.932 32.845 22.674 1.00 28.03 313 PRO A O 1
ATOM 2506 N N . THR A 1 314 ? 31.450 31.189 22.527 1.00 24.27 314 THR A N 1
ATOM 2507 C CA . THR A 1 314 ? 31.936 30.891 23.900 1.00 24.27 314 THR A CA 1
ATOM 2508 C C . THR A 1 314 ? 31.301 31.532 25.157 1.00 24.27 314 THR A C 1
ATOM 2510 O O . THR A 1 314 ? 31.489 32.713 25.419 1.00 24.27 314 THR A O 1
ATOM 2513 N N . SER A 1 315 ? 30.819 30.697 26.092 1.00 24.45 315 SER A N 1
ATOM 2514 C CA . SER A 1 315 ? 31.496 30.319 27.362 1.00 24.45 315 SER A CA 1
ATOM 2515 C C . SER A 1 315 ? 30.527 29.999 28.525 1.00 24.45 315 SER A C 1
ATOM 2517 O O . SER A 1 315 ? 29.513 30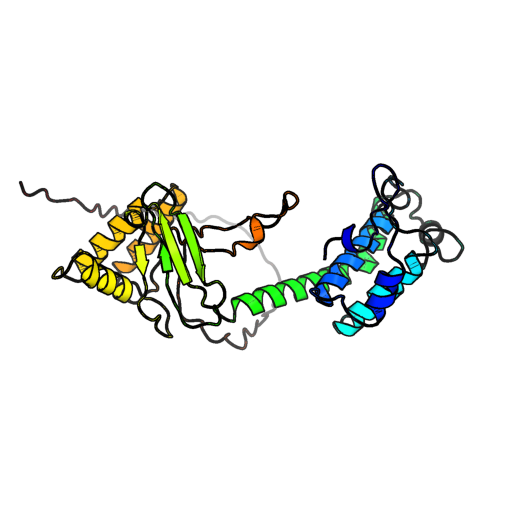.651 28.721 1.00 24.45 315 SER A O 1
ATOM 2519 N N . LYS A 1 316 ? 30.888 28.934 29.260 1.00 23.89 316 LYS A N 1
ATOM 2520 C CA . LYS A 1 316 ? 30.586 28.542 30.656 1.00 23.89 316 LYS A CA 1
ATOM 2521 C C . LYS A 1 316 ? 29.306 29.068 31.342 1.00 23.89 316 LYS A C 1
ATOM 2523 O O . LYS A 1 316 ? 29.231 30.215 31.756 1.00 23.89 316 LYS A O 1
ATOM 2528 N N . GLY A 1 317 ? 28.421 28.131 31.693 1.00 26.94 317 GLY A N 1
ATOM 2529 C CA . GLY A 1 317 ? 27.401 28.304 32.732 1.00 26.94 317 GLY A CA 1
ATOM 2530 C C . GLY A 1 317 ? 26.778 26.964 33.119 1.00 26.94 317 GLY A C 1
ATOM 2531 O O . GLY A 1 317 ? 26.018 26.383 32.354 1.00 26.94 317 GLY A O 1
ATOM 2532 N N . ALA A 1 318 ? 27.146 26.438 34.285 1.00 25.73 318 ALA A N 1
ATOM 2533 C CA . ALA A 1 318 ? 26.602 25.209 34.846 1.00 25.73 318 ALA A CA 1
ATOM 2534 C C . ALA A 1 318 ? 25.132 25.388 35.264 1.00 25.73 318 ALA A C 1
ATOM 2536 O O . ALA A 1 318 ? 24.833 26.313 36.012 1.00 25.73 318 ALA A O 1
ATOM 2537 N N . SER A 1 319 ? 24.234 24.473 34.878 1.00 25.47 319 SER A N 1
ATOM 2538 C CA . SER A 1 319 ? 22.990 24.243 35.626 1.00 25.47 319 SER A CA 1
ATOM 2539 C C . SER A 1 319 ? 22.326 22.903 35.283 1.00 25.47 319 SER A C 1
ATOM 2541 O O . SER A 1 319 ? 21.807 22.696 34.194 1.00 25.47 319 SER A O 1
ATOM 2543 N N . ARG A 1 320 ? 22.369 22.007 36.276 1.00 25.97 320 ARG A N 1
ATOM 2544 C CA . ARG A 1 320 ? 21.297 21.107 36.740 1.00 25.97 320 ARG A CA 1
ATOM 2545 C C . ARG A 1 320 ? 20.493 20.313 35.697 1.00 25.97 320 ARG A C 1
ATOM 2547 O O . ARG A 1 320 ? 19.483 20.758 35.170 1.00 25.97 320 ARG A O 1
ATOM 2554 N N . ILE A 1 321 ? 20.859 19.035 35.604 1.00 25.14 321 ILE A N 1
ATOM 2555 C CA . ILE A 1 321 ? 20.019 17.915 35.157 1.00 25.14 321 ILE A CA 1
ATOM 2556 C C . ILE A 1 321 ? 18.814 17.770 36.114 1.00 25.14 321 ILE A C 1
ATOM 2558 O O . ILE A 1 321 ? 19.032 17.535 37.310 1.00 25.14 321 ILE A O 1
ATOM 2562 N N . PRO A 1 322 ? 17.551 17.851 35.654 1.00 27.75 322 PRO A N 1
ATOM 2563 C CA . PRO A 1 322 ? 16.405 17.477 36.471 1.00 27.75 322 PRO A CA 1
ATOM 2564 C C . PRO A 1 322 ? 16.318 15.949 36.570 1.00 27.75 322 PRO A C 1
ATOM 2566 O O . PRO A 1 322 ? 16.122 15.245 35.581 1.00 27.75 322 PRO A O 1
ATOM 2569 N N . ARG A 1 323 ? 16.461 15.429 37.793 1.00 24.00 323 ARG A N 1
ATOM 2570 C CA . ARG A 1 323 ? 16.134 14.041 38.140 1.00 24.00 323 ARG A CA 1
ATOM 2571 C C . ARG A 1 323 ? 14.636 13.810 37.919 1.00 24.00 323 ARG A C 1
ATOM 2573 O O . ARG A 1 323 ? 13.824 14.355 38.664 1.00 24.00 323 ARG A O 1
ATOM 2580 N N . PHE A 1 324 ? 14.280 12.953 36.964 1.00 23.78 324 PHE A N 1
ATOM 2581 C CA . PHE A 1 324 ? 12.950 12.349 36.893 1.00 23.78 324 PHE A CA 1
ATOM 2582 C C . PHE A 1 324 ? 12.732 11.489 38.148 1.00 23.78 324 PHE A C 1
ATOM 2584 O O . PHE A 1 324 ? 13.311 10.414 38.295 1.00 23.78 324 PHE A O 1
ATOM 2591 N N . ARG A 1 325 ? 11.923 11.982 39.091 1.00 25.53 325 ARG A N 1
ATOM 2592 C CA . ARG A 1 325 ? 11.365 11.157 40.166 1.00 25.53 325 ARG A CA 1
ATOM 2593 C C . ARG A 1 325 ? 10.196 10.370 39.584 1.00 25.53 325 ARG A C 1
ATOM 2595 O O . ARG A 1 325 ? 9.182 10.954 39.216 1.00 25.53 325 ARG A O 1
ATOM 2602 N N . GLY A 1 326 ? 10.356 9.051 39.506 1.00 24.28 326 GLY A N 1
ATOM 2603 C CA . GLY A 1 326 ? 9.278 8.127 39.178 1.00 24.28 326 GLY A CA 1
ATOM 2604 C C . GLY A 1 326 ? 8.142 8.248 40.191 1.00 24.28 326 GLY A C 1
ATOM 2605 O O . GLY A 1 326 ? 8.353 8.103 41.394 1.00 24.28 326 GLY A O 1
ATOM 2606 N N . CYS A 1 327 ? 6.938 8.529 39.698 1.00 23.86 327 CYS A N 1
ATOM 2607 C CA . CYS A 1 327 ? 5.710 8.460 40.474 1.00 23.86 327 CYS A CA 1
ATOM 2608 C C . CYS A 1 327 ? 5.056 7.105 40.178 1.00 23.86 327 CYS A C 1
ATOM 2610 O O . CYS A 1 327 ? 4.269 6.954 39.249 1.00 23.86 327 CYS A O 1
ATOM 2612 N N . THR A 1 328 ? 5.441 6.084 40.937 1.00 26.08 328 THR A N 1
ATOM 2613 C CA . THR A 1 328 ? 4.818 4.761 40.922 1.00 26.08 328 THR A CA 1
ATOM 2614 C C . THR A 1 328 ? 3.527 4.803 41.742 1.00 26.08 328 THR A C 1
ATOM 2616 O O . THR A 1 328 ? 3.525 4.512 42.936 1.00 26.08 328 THR A O 1
ATOM 2619 N N . ARG A 1 329 ? 2.389 5.139 41.122 1.00 26.06 329 ARG A N 1
ATOM 2620 C CA . ARG A 1 329 ? 1.077 4.815 41.711 1.00 26.06 329 ARG A CA 1
ATOM 2621 C C . ARG A 1 329 ? 0.731 3.370 41.365 1.00 26.06 329 ARG A C 1
ATOM 2623 O O . ARG A 1 329 ? 0.147 3.062 40.334 1.00 26.06 329 ARG A O 1
ATOM 2630 N N . ARG A 1 330 ? 1.190 2.484 42.246 1.00 24.58 330 ARG A N 1
ATOM 2631 C CA . ARG A 1 330 ? 0.924 1.046 42.265 1.00 24.58 330 ARG A CA 1
ATOM 2632 C C . ARG A 1 330 ? -0.550 0.820 42.618 1.00 24.58 330 ARG A C 1
ATOM 2634 O O . ARG A 1 330 ? -0.981 1.204 43.702 1.00 24.58 330 ARG A O 1
ATOM 2641 N N . TRP A 1 331 ? -1.310 0.202 41.720 1.00 26.66 331 TRP A N 1
ATOM 2642 C CA . TRP A 1 331 ? -2.615 -0.371 42.047 1.00 26.66 331 TRP A CA 1
ATOM 2643 C C . TRP A 1 331 ? -2.379 -1.636 42.884 1.00 26.66 331 TRP A C 1
ATOM 2645 O O . TRP A 1 331 ? -1.727 -2.570 42.421 1.00 26.66 331 TRP A O 1
ATOM 2655 N N . SER A 1 332 ? -2.839 -1.638 44.137 1.00 24.25 332 SER A N 1
ATOM 2656 C CA . SER A 1 332 ? -2.796 -2.805 45.029 1.00 24.25 332 SER A CA 1
ATOM 2657 C C . SER A 1 332 ? -4.194 -3.430 45.096 1.00 24.25 332 SER A C 1
ATOM 2659 O O . SER A 1 332 ? -5.136 -2.708 45.431 1.00 24.25 332 SER A O 1
ATOM 2661 N N . PRO A 1 333 ? -4.360 -4.738 44.838 1.00 29.80 333 PRO A N 1
ATOM 2662 C CA . PRO A 1 333 ? -5.614 -5.426 45.100 1.00 29.80 333 PRO A CA 1
ATOM 2663 C C . PRO A 1 333 ? -5.757 -5.647 46.610 1.00 29.80 333 PRO A C 1
ATOM 2665 O O . PRO A 1 333 ? -4.875 -6.230 47.239 1.00 29.80 333 PRO A O 1
ATOM 2668 N N . ARG A 1 334 ? -6.863 -5.181 47.203 1.00 23.94 334 ARG A N 1
ATOM 2669 C CA . ARG A 1 334 ? -7.302 -5.678 48.513 1.00 23.94 334 ARG A CA 1
ATOM 2670 C C . ARG A 1 334 ? -8.000 -7.010 48.289 1.00 23.94 334 ARG A C 1
ATOM 2672 O O . ARG A 1 334 ? -9.071 -7.053 47.692 1.00 23.94 334 ARG A O 1
ATOM 2679 N N . THR A 1 335 ? -7.377 -8.074 48.768 1.00 28.06 335 THR A N 1
ATOM 2680 C CA . THR A 1 335 ? -8.032 -9.341 49.077 1.00 28.06 335 THR A CA 1
ATOM 2681 C C . THR A 1 335 ? -9.050 -9.117 50.194 1.00 28.06 335 THR A C 1
ATOM 2683 O O . THR A 1 335 ? -8.737 -8.522 51.225 1.00 28.06 335 THR A O 1
ATOM 2686 N N . VAL A 1 336 ? -10.276 -9.582 49.973 1.00 29.31 336 VAL A N 1
ATOM 2687 C CA . VAL A 1 336 ? -11.262 -9.849 51.021 1.00 29.31 336 VAL A CA 1
ATOM 2688 C C . VAL A 1 336 ? -11.566 -11.337 50.912 1.00 29.31 336 VAL A C 1
ATOM 2690 O O . VAL A 1 336 ? -11.992 -11.779 49.845 1.00 29.31 336 VAL A O 1
ATOM 2693 N N . GLY A 1 337 ? -11.306 -12.073 51.994 1.00 29.00 337 GLY A N 1
ATOM 2694 C CA . GLY A 1 337 ? -11.460 -13.526 52.106 1.00 29.00 337 GLY A CA 1
ATOM 2695 C C . GLY A 1 337 ? -10.134 -14.218 52.328 1.00 29.00 337 GLY A C 1
ATOM 2696 O O . GLY A 1 337 ? -9.576 -14.693 51.317 1.00 29.00 337 GLY A O 1
#

Radius of gyration: 29.55 Å; Cα contacts (8 Å, |Δi|>4): 364; chains: 1; bounding box: 60×62×87 Å

Foldseek 3Di:
DALLVQFDPDPDDDDATAGPLVQLQVLLVAHPPPDHLLRVLLSLLCLLLVQLLCQPPPVPDNHDAQVCQQSSLSSNCSSCVVVVHDAFDQQARGCDDPRHPVVVCVVVVCNVPSVVSSVVSCVRRVVVNVVSVVVVVVVVVVVVLPPPPDWQAKWKALFQPDDFDKDQPDPVVRDIDRPPSPVRIDIDGDGADLFGAFLQNVLVVQCVPPNPPDDSVVSSVVVLVSNLSSADDPVLNVVSVVLVVQCVDVCSRRAWDKTAWIADDDDPPVPPDPDDDDPPPPRTDGIDTTGNSDDPDPDPDPDDDDDDDDDDDDDDDDDDDDDPDDDPPDDDDDDDD

Organism: NCBI:txid1196353